Protein AF-A0A2P2CCB8-F1 (afdb_monomer)

Secondary structure (DSSP, 8-state):
--EEEESTTGGGGHHHHHHHHHHHTT-TTHHHHHTGGGBS-HHHHHHHHHHHHHHTT----------EEEETTEEEE-S-HHHHHHHHHHHHHHHHT-TTHHHHHSPP-SPPPTT--TTHHHHHHHHHBPTTTS-SSTTPPPPGGG--HHHHHHHHHHHHHTT---TTS---TTSPPEEEE-

Organism: NCBI:txid256318

Nearest PDB structures (foldseek):
  7ytb-assembly1_B  TM=1.980E-01  e=8.264E+00  Bdellovibrio
  6z66-assembly1_AAA  TM=1.948E-01  e=7.372E+00  Rattus norvegicus

Sequence (182 aa):
MSIAITHPGARLLAPALDTLADVVAGDWASAAGLCAARLRDPAACAADLAAAAARAGVSRRRRAPYRYQVHLRMLLVDEHPAVLSAALDLQVKLWMGQWDALEQVAPPTGRPHEEWRPHELLEIRTRHQQVDTWQGRPYACQSLFLAPPTARLAHHVLVQLDGGAPLGRYDLPAGPAAVHVG

Structure (mmCIF, N/CA/C/O backbone):
data_AF-A0A2P2CCB8-F1
#
_entry.id   AF-A0A2P2CCB8-F1
#
loop_
_atom_site.group_PDB
_atom_site.id
_atom_site.type_symbol
_atom_site.label_atom_id
_atom_site.label_alt_id
_atom_site.label_comp_id
_atom_site.label_asym_id
_atom_site.label_entity_id
_atom_site.label_seq_id
_atom_site.pdbx_PDB_ins_code
_atom_site.Cartn_x
_atom_site.Cartn_y
_atom_site.Cartn_z
_atom_site.occupancy
_atom_site.B_iso_or_equiv
_atom_site.auth_seq_id
_atom_site.auth_comp_id
_atom_site.auth_asym_id
_atom_site.auth_atom_id
_atom_site.pdbx_PDB_model_num
ATOM 1 N N . MET A 1 1 ? -16.579 -7.973 14.315 1.00 83.06 1 MET A N 1
ATOM 2 C CA . MET A 1 1 ? -15.723 -7.007 15.030 1.00 83.06 1 MET A CA 1
ATOM 3 C C . MET A 1 1 ? -15.639 -5.812 14.117 1.00 83.06 1 MET A C 1
ATOM 5 O O . MET A 1 1 ? -15.375 -6.019 12.939 1.00 83.06 1 MET A O 1
ATOM 9 N N . SER A 1 2 ? -15.963 -4.621 14.607 1.00 91.38 2 SER A N 1
ATOM 10 C CA . SER A 1 2 ? -16.118 -3.442 13.753 1.00 91.38 2 SER A CA 1
ATOM 11 C C . SER A 1 2 ? -15.234 -2.301 14.220 1.00 91.38 2 SER A C 1
ATOM 13 O O . SER A 1 2 ? -15.148 -2.022 15.414 1.00 91.38 2 SER A O 1
ATOM 15 N N . ILE A 1 3 ? -14.612 -1.614 13.270 1.00 95.25 3 ILE A N 1
ATOM 16 C CA . ILE A 1 3 ? -13.733 -0.478 13.521 1.00 95.25 3 ILE A CA 1
ATOM 17 C C . ILE A 1 3 ? -14.369 0.749 12.887 1.00 95.25 3 ILE A C 1
ATOM 19 O O . ILE A 1 3 ? -14.637 0.762 11.687 1.00 95.25 3 ILE A O 1
ATOM 23 N N . ALA A 1 4 ? -14.594 1.790 13.676 1.00 95.94 4 ALA A N 1
ATOM 24 C CA . ALA A 1 4 ? -15.106 3.063 13.197 1.00 95.94 4 ALA A CA 1
ATOM 25 C C . ALA A 1 4 ? -14.012 4.129 13.279 1.00 95.94 4 ALA A C 1
ATOM 27 O O . ALA A 1 4 ? -13.503 4.434 14.357 1.00 95.94 4 ALA A O 1
ATOM 28 N N . ILE A 1 5 ? -13.674 4.723 12.135 1.00 96.06 5 ILE A N 1
ATOM 29 C CA . ILE A 1 5 ? -12.761 5.862 12.028 1.00 96.06 5 ILE A CA 1
ATOM 30 C C . ILE A 1 5 ? -13.586 7.092 11.675 1.00 96.06 5 ILE A C 1
ATOM 32 O O . ILE A 1 5 ? -14.224 7.125 10.623 1.00 96.06 5 ILE A O 1
ATOM 36 N N . THR A 1 6 ? -13.531 8.128 12.508 1.00 95.25 6 THR A N 1
ATOM 37 C CA . THR A 1 6 ? -14.199 9.410 12.254 1.00 95.25 6 THR A CA 1
ATOM 38 C C . THR A 1 6 ? -13.167 10.503 11.996 1.00 95.25 6 THR A C 1
ATOM 40 O O . THR A 1 6 ? -12.404 10.875 12.886 1.00 95.25 6 THR A O 1
ATOM 43 N N . HIS A 1 7 ? -13.138 11.011 10.761 1.00 94.88 7 HIS A N 1
ATOM 44 C CA . HIS A 1 7 ? -12.284 12.107 10.304 1.00 94.88 7 HIS A CA 1
ATOM 45 C C . HIS A 1 7 ? -12.778 12.638 8.939 1.00 94.88 7 HIS A C 1
ATOM 47 O O . HIS A 1 7 ? -13.193 11.839 8.097 1.00 94.88 7 HIS A O 1
ATOM 53 N N . PRO A 1 8 ? -12.682 13.943 8.617 1.00 92.75 8 PRO A N 1
ATOM 54 C CA . PRO A 1 8 ? -13.076 14.457 7.295 1.00 92.75 8 PRO A CA 1
ATOM 55 C C . PRO A 1 8 ? -12.379 13.775 6.106 1.00 92.75 8 PRO A C 1
ATOM 57 O O . PRO A 1 8 ? -12.942 13.683 5.018 1.00 92.75 8 PRO A O 1
ATOM 60 N N . GLY A 1 9 ? -11.167 13.266 6.326 1.00 92.19 9 GLY A N 1
ATOM 61 C CA . GLY A 1 9 ? -10.396 12.484 5.359 1.00 92.19 9 GLY A CA 1
ATOM 62 C C . GLY A 1 9 ? -10.565 10.961 5.451 1.00 92.19 9 GLY A C 1
ATOM 63 O O . GLY A 1 9 ? -9.876 10.269 4.713 1.00 92.19 9 GLY A O 1
ATOM 64 N N . ALA A 1 10 ? -11.432 10.418 6.318 1.00 92.88 10 ALA A N 1
ATOM 65 C CA . ALA A 1 10 ? -11.521 8.971 6.581 1.00 92.88 10 ALA A CA 1
ATOM 66 C C . ALA A 1 10 ? -11.762 8.136 5.311 1.00 92.88 10 ALA A C 1
ATOM 68 O O . ALA A 1 10 ? -11.149 7.089 5.125 1.00 92.88 10 ALA A O 1
ATOM 69 N N . ARG A 1 11 ? -12.574 8.648 4.375 1.00 92.31 11 ARG A N 1
ATOM 70 C CA . ARG A 1 11 ? -12.829 8.005 3.074 1.00 92.31 11 ARG A CA 1
ATOM 71 C C . ARG A 1 11 ? -11.571 7.756 2.235 1.00 92.31 11 ARG A C 1
ATOM 73 O O . ARG A 1 11 ? -11.570 6.868 1.395 1.00 92.31 11 ARG A O 1
ATOM 80 N N . LEU A 1 12 ? -10.509 8.537 2.445 1.00 90.94 12 LEU A N 1
ATOM 81 C CA . LEU A 1 12 ? -9.254 8.423 1.696 1.00 90.94 12 LEU A CA 1
ATOM 82 C C . LEU A 1 12 ? -8.410 7.219 2.143 1.00 90.94 12 LEU A C 1
ATOM 84 O O . LEU A 1 12 ? -7.406 6.920 1.501 1.00 90.94 12 LEU A O 1
ATOM 88 N N . LEU A 1 13 ? -8.806 6.544 3.226 1.00 93.06 13 LEU A N 1
ATOM 89 C CA . LEU A 1 13 ? -8.167 5.322 3.713 1.00 93.06 13 LEU A CA 1
ATOM 90 C C . LEU A 1 13 ? -8.769 4.055 3.086 1.00 93.06 13 LEU A C 1
ATOM 92 O O . LEU A 1 13 ? -8.118 3.018 3.084 1.00 93.06 13 LEU A O 1
ATOM 96 N N . ALA A 1 14 ? -9.977 4.129 2.515 1.00 92.44 14 ALA A N 1
ATOM 97 C CA . ALA A 1 14 ? -10.635 2.981 1.886 1.00 92.44 14 ALA A CA 1
ATOM 98 C C . ALA A 1 14 ? -9.787 2.308 0.780 1.00 92.44 14 ALA A C 1
ATOM 100 O O . ALA A 1 14 ? -9.656 1.084 0.818 1.00 92.44 14 ALA A O 1
ATOM 101 N N . PRO A 1 15 ? -9.104 3.055 -0.119 1.00 91.19 15 PRO A N 1
ATOM 102 C CA . PRO A 1 15 ? -8.229 2.445 -1.124 1.00 91.19 15 PRO A CA 1
ATOM 103 C C . PRO A 1 15 ? -7.078 1.603 -0.553 1.00 91.19 15 PRO A C 1
ATOM 105 O O . PRO A 1 15 ? -6.532 0.766 -1.268 1.00 91.19 15 PRO A O 1
ATOM 108 N N . ALA A 1 16 ? -6.693 1.798 0.714 1.00 93.00 16 ALA A N 1
ATOM 109 C CA . ALA A 1 16 ? -5.668 0.982 1.363 1.00 93.00 16 ALA A CA 1
ATOM 110 C C . ALA A 1 16 ? -6.131 -0.469 1.541 1.00 93.00 16 ALA A C 1
ATOM 112 O O . ALA A 1 16 ? -5.358 -1.392 1.302 1.00 93.00 16 ALA A O 1
ATOM 113 N N . LEU A 1 17 ? -7.403 -0.669 1.911 1.00 94.88 17 LEU A N 1
ATOM 114 C CA . LEU A 1 17 ? -8.012 -1.996 2.027 1.00 94.88 17 LEU A CA 1
ATOM 115 C C . LEU A 1 17 ? -8.100 -2.662 0.653 1.00 94.88 17 LEU A C 1
ATOM 117 O O . LEU A 1 17 ? -7.759 -3.833 0.513 1.00 94.88 17 LEU A O 1
ATOM 121 N N . ASP A 1 18 ? -8.500 -1.907 -0.371 1.00 94.38 18 ASP A N 1
ATOM 122 C CA . ASP A 1 18 ? -8.557 -2.429 -1.736 1.00 94.38 18 ASP A CA 1
ATOM 123 C C . ASP A 1 18 ? -7.175 -2.842 -2.250 1.00 94.38 18 ASP A C 1
ATOM 125 O O . ASP A 1 18 ? -7.039 -3.944 -2.779 1.00 94.38 18 ASP A O 1
ATOM 129 N N . THR A 1 19 ? -6.155 -2.009 -2.015 1.00 92.88 19 THR A N 1
ATOM 130 C CA . THR A 1 19 ? -4.761 -2.306 -2.381 1.00 92.88 19 THR A CA 1
ATOM 131 C C . THR A 1 19 ? -4.244 -3.529 -1.626 1.00 92.88 19 THR A C 1
ATOM 133 O O . THR A 1 19 ? -3.606 -4.392 -2.222 1.00 92.88 19 THR A O 1
ATOM 136 N N . LEU A 1 20 ? -4.540 -3.649 -0.326 1.00 95.19 20 LEU A N 1
ATOM 137 C CA . LEU A 1 20 ? -4.172 -4.835 0.445 1.00 95.19 20 LEU A CA 1
ATOM 138 C C . LEU A 1 20 ? -4.810 -6.096 -0.155 1.00 95.19 20 LEU A C 1
ATOM 140 O O . LEU A 1 20 ? -4.121 -7.096 -0.339 1.00 95.19 20 LEU A O 1
ATOM 144 N N . ALA A 1 21 ? -6.100 -6.043 -0.502 1.00 94.94 21 ALA A N 1
ATOM 145 C CA . ALA A 1 21 ? -6.805 -7.172 -1.104 1.00 94.94 21 ALA A CA 1
ATOM 146 C C . ALA A 1 21 ? -6.197 -7.579 -2.458 1.00 94.94 21 ALA A C 1
ATOM 148 O O . ALA A 1 21 ? -6.079 -8.773 -2.740 1.00 94.94 21 ALA A O 1
ATOM 149 N N . ASP A 1 22 ? -5.780 -6.606 -3.272 1.00 94.44 22 ASP A N 1
ATOM 150 C CA . ASP A 1 22 ? -5.110 -6.845 -4.554 1.00 94.44 22 ASP A CA 1
ATOM 151 C C . ASP A 1 22 ? -3.732 -7.488 -4.354 1.00 94.44 22 ASP A C 1
ATOM 153 O O . ASP A 1 22 ? -3.438 -8.525 -4.952 1.00 94.44 22 ASP A O 1
ATOM 157 N N . VAL A 1 23 ? -2.908 -6.940 -3.456 1.00 94.00 23 VAL A N 1
ATOM 158 C CA . VAL A 1 23 ? -1.564 -7.462 -3.163 1.00 94.00 23 VAL A CA 1
ATOM 159 C C . VAL A 1 23 ? -1.624 -8.874 -2.577 1.00 94.00 23 VAL A C 1
ATOM 161 O O . VAL A 1 23 ? -0.881 -9.746 -3.027 1.00 94.00 23 VAL A O 1
ATOM 164 N N . VAL A 1 24 ? -2.549 -9.147 -1.651 1.00 93.62 24 VAL A N 1
ATOM 165 C CA . VAL A 1 24 ? -2.786 -10.498 -1.103 1.00 93.62 24 VAL A CA 1
ATOM 166 C C . VAL A 1 24 ? -3.269 -11.469 -2.188 1.00 93.62 24 VAL A C 1
ATOM 168 O O . VAL A 1 24 ? -2.921 -12.651 -2.165 1.00 93.62 24 VAL A O 1
ATOM 171 N N . ALA A 1 25 ? -4.032 -10.984 -3.171 1.00 92.69 25 ALA A N 1
ATOM 172 C CA . ALA A 1 25 ? -4.432 -11.759 -4.343 1.00 92.69 25 ALA A CA 1
ATOM 173 C C . ALA A 1 25 ? -3.308 -11.925 -5.384 1.00 92.69 25 ALA A C 1
ATOM 175 O O . ALA A 1 25 ? -3.525 -12.570 -6.412 1.00 92.69 25 ALA A O 1
ATOM 176 N N . GLY A 1 26 ? -2.115 -11.384 -5.125 1.00 91.38 26 GLY A N 1
ATOM 177 C CA . GLY A 1 26 ? -0.947 -11.476 -5.994 1.00 91.38 26 GLY A CA 1
ATOM 178 C C . GLY A 1 26 ? -0.895 -10.420 -7.099 1.00 91.38 26 GLY A C 1
ATOM 179 O O . GLY A 1 26 ? -0.103 -10.551 -8.032 1.00 91.38 26 GLY A O 1
ATOM 180 N N . ASP A 1 27 ? -1.731 -9.382 -7.031 1.00 93.06 27 ASP A N 1
ATOM 181 C CA . ASP A 1 27 ? -1.709 -8.273 -7.978 1.00 93.06 27 ASP A CA 1
ATOM 182 C C . ASP A 1 27 ? -0.913 -7.078 -7.447 1.00 93.06 27 ASP A C 1
ATOM 184 O O . ASP A 1 27 ? -1.451 -6.073 -6.978 1.00 93.06 27 ASP A O 1
ATOM 188 N N . TRP A 1 28 ? 0.412 -7.183 -7.549 1.00 94.12 28 TRP A N 1
ATOM 189 C CA . TRP A 1 28 ? 1.329 -6.113 -7.146 1.00 94.12 28 TRP A CA 1
ATOM 190 C C . TRP A 1 28 ? 1.202 -4.848 -8.002 1.00 94.12 28 TRP A C 1
ATOM 192 O O . TRP A 1 28 ? 1.592 -3.776 -7.551 1.00 94.12 28 TRP A O 1
ATOM 202 N N . ALA A 1 29 ? 0.613 -4.933 -9.200 1.00 93.50 29 ALA A N 1
ATOM 203 C CA . ALA A 1 29 ? 0.404 -3.785 -10.083 1.00 93.50 29 ALA A CA 1
ATOM 204 C C . ALA A 1 29 ? -0.446 -2.674 -9.434 1.00 93.50 29 ALA A C 1
ATOM 206 O O . ALA A 1 29 ? -0.232 -1.491 -9.707 1.00 93.50 29 ALA A O 1
ATOM 207 N N . SER A 1 30 ? -1.359 -3.040 -8.528 1.00 90.38 30 SER A N 1
ATOM 208 C CA . SER A 1 30 ? -2.189 -2.112 -7.744 1.00 90.38 30 SER A CA 1
ATOM 209 C C . SER A 1 30 ? -1.369 -1.067 -6.968 1.00 90.38 30 SER A C 1
ATOM 211 O O . SER A 1 30 ? -1.789 0.088 -6.839 1.00 90.38 30 SER A O 1
ATOM 213 N N . ALA A 1 31 ? -0.151 -1.417 -6.536 1.00 91.38 31 ALA A N 1
ATOM 214 C CA . ALA A 1 31 ? 0.751 -0.514 -5.823 1.00 91.38 31 ALA A CA 1
ATOM 215 C C . ALA A 1 31 ? 1.174 0.698 -6.674 1.00 91.38 31 ALA A C 1
ATOM 217 O O . ALA A 1 31 ? 1.294 1.812 -6.153 1.00 91.38 31 ALA A O 1
ATOM 218 N N . ALA A 1 32 ? 1.339 0.510 -7.989 1.00 93.19 32 ALA A N 1
ATOM 219 C CA . ALA A 1 32 ? 1.624 1.609 -8.908 1.00 93.19 32 ALA A CA 1
ATOM 220 C C . ALA A 1 32 ? 0.441 2.584 -9.001 1.00 93.19 32 ALA A C 1
ATOM 222 O O . ALA A 1 32 ? 0.651 3.794 -9.051 1.00 93.19 32 ALA A O 1
ATOM 223 N N . GLY A 1 33 ? -0.798 2.083 -8.943 1.00 89.50 33 GLY A N 1
ATOM 224 C CA . GLY A 1 33 ? -2.005 2.911 -8.901 1.00 89.50 33 GLY A CA 1
ATOM 225 C C . GLY A 1 33 ? -2.064 3.791 -7.651 1.00 89.50 33 GLY A C 1
ATOM 226 O O . GLY A 1 33 ? -2.255 5.004 -7.752 1.00 89.50 33 GLY A O 1
ATOM 227 N N . LEU A 1 34 ? -1.806 3.210 -6.474 1.00 87.69 34 LEU A N 1
ATOM 228 C CA . LEU A 1 34 ? -1.763 3.946 -5.203 1.00 87.69 34 LEU A CA 1
ATOM 229 C C . LEU A 1 34 ? -0.705 5.064 -5.213 1.00 87.69 34 LEU A C 1
ATOM 231 O O . LEU A 1 34 ? -0.898 6.129 -4.622 1.00 87.69 34 LEU A O 1
ATOM 235 N N . CYS A 1 35 ? 0.410 4.830 -5.905 1.00 91.44 35 CYS A N 1
ATOM 236 C CA . CYS A 1 35 ? 1.522 5.765 -6.005 1.00 91.44 35 CYS A CA 1
ATOM 237 C C . CYS A 1 35 ? 1.550 6.572 -7.316 1.00 91.44 35 CYS A C 1
ATOM 239 O O . CYS A 1 35 ? 2.546 7.246 -7.581 1.00 91.44 35 CYS A O 1
ATOM 241 N N . ALA A 1 36 ? 0.482 6.551 -8.121 1.00 92.38 36 ALA A N 1
ATOM 242 C CA . ALA A 1 36 ? 0.488 7.064 -9.494 1.00 92.38 36 ALA A CA 1
ATOM 243 C C . ALA A 1 36 ? 0.946 8.526 -9.608 1.00 92.38 36 ALA A C 1
ATOM 245 O O . ALA A 1 36 ? 1.716 8.865 -10.502 1.00 92.38 36 ALA A O 1
ATOM 246 N N . ALA A 1 37 ? 0.560 9.377 -8.652 1.00 91.62 37 ALA A N 1
ATOM 247 C CA . ALA A 1 37 ? 0.949 10.791 -8.613 1.00 91.62 37 ALA A CA 1
ATOM 248 C C . ALA A 1 37 ? 2.469 11.032 -8.485 1.00 91.62 37 ALA A C 1
ATOM 250 O O . ALA A 1 37 ? 2.915 12.171 -8.575 1.00 91.62 37 ALA A O 1
ATOM 251 N N . ARG A 1 38 ? 3.259 9.983 -8.237 1.00 92.69 38 ARG A N 1
ATOM 252 C CA . ARG A 1 38 ? 4.716 10.028 -8.043 1.00 92.69 38 ARG A CA 1
ATOM 253 C C . ARG A 1 38 ? 5.491 9.239 -9.078 1.00 92.69 38 ARG A C 1
ATOM 255 O O . ARG A 1 38 ? 6.715 9.173 -9.012 1.00 92.69 38 ARG A O 1
ATOM 262 N N . LEU A 1 39 ? 4.792 8.625 -10.019 1.00 95.00 39 LEU A N 1
ATOM 263 C CA . LEU A 1 39 ? 5.382 7.819 -11.074 1.00 95.00 39 LEU A CA 1
ATOM 264 C C . LEU A 1 39 ? 5.327 8.600 -12.383 1.00 95.00 39 LEU A C 1
ATOM 266 O O . LEU A 1 39 ? 4.385 9.351 -12.635 1.00 95.00 39 LEU A O 1
ATOM 270 N N . ARG A 1 40 ? 6.371 8.469 -13.202 1.00 96.19 40 ARG A N 1
ATOM 271 C CA . ARG A 1 40 ? 6.432 9.078 -14.538 1.00 96.19 40 ARG A CA 1
ATOM 272 C C . ARG A 1 40 ? 5.414 8.428 -15.462 1.00 96.19 40 ARG A C 1
ATOM 274 O O . ARG A 1 40 ? 4.691 9.123 -16.162 1.00 96.19 40 ARG A O 1
ATOM 281 N N . ASP A 1 41 ? 5.356 7.102 -15.403 1.00 96.31 41 ASP A N 1
ATOM 282 C CA . ASP A 1 41 ? 4.398 6.270 -16.117 1.00 96.31 41 ASP A CA 1
ATOM 283 C C . ASP A 1 41 ? 3.890 5.169 -15.166 1.00 96.31 41 ASP A C 1
ATOM 285 O O . ASP A 1 41 ? 4.567 4.155 -14.955 1.00 96.31 41 ASP A O 1
ATOM 289 N N . PRO A 1 42 ? 2.714 5.364 -14.539 1.00 96.50 42 PRO A N 1
ATOM 290 C CA . PRO A 1 42 ? 2.125 4.362 -13.657 1.00 96.50 42 PRO A CA 1
ATOM 291 C C . PRO A 1 42 ? 1.818 3.032 -14.360 1.00 96.50 42 PRO A C 1
ATOM 293 O O . PRO A 1 42 ? 1.877 1.988 -13.714 1.00 96.50 42 PRO A O 1
ATOM 296 N N . ALA A 1 43 ? 1.511 3.042 -15.662 1.00 96.94 43 ALA A N 1
ATOM 297 C CA . ALA A 1 43 ? 1.158 1.836 -16.407 1.00 96.94 43 ALA A CA 1
ATOM 298 C C . ALA A 1 43 ? 2.399 0.985 -16.716 1.00 96.94 43 ALA A C 1
ATOM 300 O O . ALA 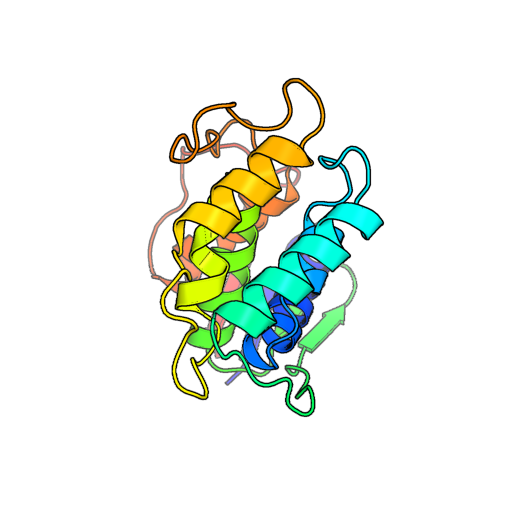A 1 43 ? 2.382 -0.228 -16.502 1.00 96.94 43 ALA A O 1
ATOM 301 N N . ALA A 1 44 ? 3.499 1.614 -17.138 1.00 97.56 44 ALA A N 1
ATOM 302 C CA . ALA A 1 44 ? 4.776 0.920 -17.306 1.00 97.56 44 ALA A CA 1
ATOM 303 C C . ALA A 1 44 ? 5.299 0.366 -15.969 1.00 97.56 44 ALA A C 1
ATOM 305 O O . ALA A 1 44 ? 5.771 -0.768 -15.899 1.00 97.56 44 ALA A O 1
ATOM 306 N N . CYS A 1 45 ? 5.148 1.130 -14.884 1.00 97.44 45 CYS A N 1
ATOM 307 C CA . CYS A 1 45 ? 5.507 0.673 -13.544 1.00 97.44 45 CYS A CA 1
ATOM 308 C C . CYS A 1 45 ? 4.681 -0.547 -13.101 1.00 97.44 45 CYS A C 1
ATOM 310 O O . CYS A 1 45 ? 5.234 -1.520 -12.588 1.00 97.44 45 CYS A O 1
ATOM 312 N N . ALA A 1 46 ? 3.369 -0.527 -13.351 1.00 97.19 46 ALA A N 1
ATOM 313 C CA . ALA A 1 46 ? 2.473 -1.648 -13.084 1.00 97.19 46 ALA A CA 1
ATOM 314 C C . ALA A 1 46 ? 2.881 -2.923 -13.847 1.00 97.19 46 ALA A C 1
ATOM 316 O O . ALA A 1 46 ? 2.835 -4.017 -13.282 1.00 97.19 46 ALA A O 1
ATOM 317 N N . ALA A 1 47 ? 3.318 -2.791 -15.104 1.00 97.44 47 ALA A N 1
ATOM 318 C CA . ALA A 1 47 ? 3.807 -3.916 -15.900 1.00 97.44 47 ALA A CA 1
ATOM 319 C C . ALA A 1 47 ? 5.094 -4.525 -15.314 1.00 97.44 47 ALA A C 1
ATOM 321 O O . ALA A 1 47 ? 5.183 -5.746 -15.164 1.00 97.44 47 ALA A O 1
ATOM 322 N N . ASP A 1 48 ? 6.053 -3.689 -14.910 1.00 97.38 48 ASP A N 1
ATOM 323 C CA . ASP A 1 48 ? 7.292 -4.143 -14.266 1.00 97.38 48 ASP A CA 1
ATOM 324 C C . ASP A 1 48 ? 7.019 -4.845 -12.924 1.00 97.38 48 ASP A C 1
ATOM 326 O O . ASP A 1 48 ? 7.624 -5.880 -12.632 1.00 97.38 48 ASP A O 1
ATOM 330 N N . LEU A 1 49 ? 6.072 -4.335 -12.126 1.00 96.00 49 LEU A N 1
ATOM 331 C CA . LEU A 1 49 ? 5.629 -4.978 -10.882 1.00 96.00 49 LEU A CA 1
ATOM 332 C C . LEU A 1 49 ? 4.963 -6.334 -11.129 1.00 96.00 49 LEU A C 1
ATOM 334 O O . LEU A 1 49 ? 5.207 -7.279 -10.381 1.00 96.00 49 LEU A O 1
ATOM 338 N N . ALA A 1 50 ? 4.147 -6.459 -12.178 1.00 94.62 50 ALA A N 1
ATOM 339 C CA . ALA A 1 50 ? 3.542 -7.736 -12.547 1.00 94.62 50 ALA A CA 1
ATOM 340 C C . ALA A 1 50 ? 4.603 -8.762 -12.984 1.00 94.62 50 ALA A C 1
ATOM 342 O O . ALA A 1 50 ? 4.522 -9.935 -12.615 1.00 94.62 50 ALA A O 1
ATOM 343 N N . ALA A 1 51 ? 5.631 -8.324 -13.717 1.00 94.44 51 ALA A N 1
ATOM 344 C CA . ALA A 1 51 ? 6.759 -9.175 -14.085 1.00 94.44 51 ALA A CA 1
ATOM 345 C C . ALA A 1 51 ? 7.587 -9.602 -12.859 1.00 94.44 51 ALA A C 1
ATOM 347 O O . ALA A 1 51 ? 7.992 -10.762 -12.764 1.00 94.44 51 ALA A O 1
ATOM 348 N N . ALA A 1 52 ? 7.806 -8.693 -11.903 1.00 94.81 52 ALA A N 1
ATOM 349 C CA . ALA A 1 52 ? 8.454 -8.998 -10.629 1.00 94.81 52 ALA A CA 1
ATOM 350 C C . ALA A 1 52 ? 7.653 -10.024 -9.812 1.00 94.81 52 ALA A C 1
ATOM 352 O O . ALA A 1 52 ? 8.217 -11.020 -9.370 1.00 94.81 52 ALA A O 1
ATOM 353 N N . ALA A 1 53 ? 6.333 -9.846 -9.694 1.00 93.31 53 ALA A N 1
ATOM 354 C CA . ALA A 1 53 ? 5.449 -10.802 -9.026 1.00 93.31 53 ALA A CA 1
ATOM 355 C C . ALA A 1 53 ? 5.546 -12.204 -9.656 1.00 93.31 53 ALA A C 1
ATOM 357 O O . ALA A 1 53 ? 5.675 -13.201 -8.947 1.00 93.31 53 ALA A O 1
ATOM 358 N N . ALA A 1 54 ? 5.569 -12.289 -10.991 1.00 92.06 54 ALA A N 1
ATOM 359 C CA . ALA A 1 54 ? 5.741 -13.558 -11.693 1.00 92.06 54 ALA A CA 1
ATOM 360 C C . ALA A 1 54 ? 7.097 -14.225 -11.384 1.00 92.06 54 ALA A C 1
ATOM 362 O O . ALA A 1 54 ? 7.129 -15.418 -11.082 1.00 92.06 54 ALA A O 1
ATOM 363 N N . ARG A 1 55 ? 8.209 -13.470 -11.391 1.00 92.88 55 ARG A N 1
ATOM 364 C CA . ARG A 1 55 ? 9.545 -13.991 -11.024 1.00 92.88 55 ARG A CA 1
ATOM 365 C C . ARG A 1 55 ? 9.631 -14.431 -9.564 1.00 92.88 55 ARG A C 1
ATOM 367 O O . ARG A 1 55 ? 10.272 -15.439 -9.271 1.00 92.88 55 ARG A O 1
ATOM 374 N N . ALA A 1 56 ? 8.952 -13.717 -8.672 1.00 92.19 56 ALA A N 1
ATOM 375 C CA . ALA A 1 56 ? 8.829 -14.061 -7.261 1.00 92.19 56 ALA A CA 1
ATOM 376 C C . ALA A 1 56 ? 8.008 -15.342 -7.019 1.00 92.19 56 ALA A C 1
ATOM 378 O O . ALA A 1 56 ? 7.931 -15.821 -5.888 1.00 92.19 56 ALA A O 1
ATOM 379 N N . GLY A 1 57 ? 7.380 -15.905 -8.059 1.00 92.06 57 GLY A N 1
ATOM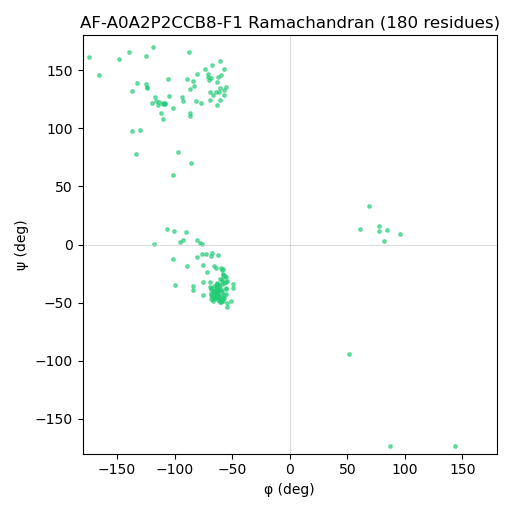 380 C CA . GLY A 1 57 ? 6.471 -17.035 -7.919 1.00 92.06 57 GLY A CA 1
ATOM 381 C C . GLY A 1 57 ? 5.182 -16.641 -7.200 1.00 92.06 57 GLY A C 1
ATOM 382 O O . GLY A 1 57 ? 4.636 -17.428 -6.434 1.00 92.06 57 GLY A O 1
ATOM 383 N N . VAL A 1 58 ? 4.698 -15.412 -7.385 1.00 91.69 58 VAL A N 1
ATOM 384 C CA . VAL A 1 58 ? 3.402 -14.982 -6.857 1.00 91.69 58 VAL A CA 1
ATOM 385 C C . VAL A 1 58 ? 2.317 -15.356 -7.860 1.00 91.69 58 VAL A C 1
ATOM 387 O O . VAL A 1 58 ? 2.209 -14.799 -8.952 1.00 91.69 58 VAL A O 1
ATOM 390 N N . SER A 1 59 ? 1.495 -16.326 -7.481 1.00 88.25 59 SER A N 1
ATOM 391 C CA . SER A 1 59 ? 0.339 -16.762 -8.252 1.00 88.25 59 SER A CA 1
ATOM 392 C C . SER A 1 59 ? -0.842 -15.833 -8.001 1.00 88.25 59 SER A C 1
ATOM 394 O O . SER A 1 59 ? -1.306 -15.697 -6.866 1.00 88.25 59 SER A O 1
ATOM 396 N N . ARG A 1 60 ? -1.387 -15.252 -9.074 1.00 88.81 60 ARG A N 1
ATOM 397 C CA . ARG A 1 60 ? -2.630 -14.480 -8.995 1.00 88.81 60 ARG A CA 1
ATOM 398 C C . ARG A 1 60 ? -3.796 -15.379 -8.592 1.00 88.81 60 ARG A C 1
ATOM 400 O O . ARG A 1 60 ? -4.015 -16.440 -9.176 1.00 88.81 60 ARG A O 1
ATOM 407 N N . ARG A 1 61 ? -4.565 -14.937 -7.602 1.00 90.12 61 ARG A N 1
ATOM 408 C CA . ARG A 1 61 ? -5.762 -15.613 -7.094 1.00 90.12 61 ARG A CA 1
ATOM 409 C C . ARG A 1 61 ? -6.986 -14.731 -7.278 1.00 90.12 61 ARG A C 1
ATOM 411 O O . ARG A 1 61 ? -6.896 -13.550 -7.603 1.00 90.12 61 ARG A O 1
ATOM 418 N N . ARG A 1 62 ? -8.164 -15.312 -7.052 1.00 90.94 62 ARG A N 1
ATOM 419 C CA . ARG A 1 62 ? -9.399 -14.532 -6.998 1.00 90.94 62 ARG A CA 1
ATOM 420 C C . ARG A 1 62 ? -9.317 -13.547 -5.830 1.00 90.94 62 ARG A C 1
ATOM 422 O O . ARG A 1 62 ? -9.212 -13.968 -4.681 1.00 90.94 62 ARG A O 1
ATOM 429 N N . ARG A 1 63 ? -9.416 -12.256 -6.143 1.00 92.12 63 ARG A N 1
ATOM 430 C CA . ARG A 1 63 ? -9.524 -11.168 -5.168 1.00 92.12 63 ARG A CA 1
ATOM 431 C C . ARG A 1 63 ? -10.735 -11.377 -4.256 1.00 92.12 63 ARG A C 1
ATOM 433 O O . ARG A 1 63 ? -11.852 -11.566 -4.746 1.00 92.12 63 ARG A O 1
ATOM 440 N N . ALA A 1 64 ? -10.513 -11.301 -2.947 1.00 91.75 64 ALA A N 1
ATOM 441 C CA . ALA A 1 64 ? -11.559 -11.259 -1.933 1.00 91.75 64 ALA A CA 1
ATOM 442 C C . ALA A 1 64 ? -11.580 -9.847 -1.320 1.00 91.75 64 ALA A C 1
ATOM 444 O O . ALA A 1 64 ? -10.627 -9.492 -0.630 1.00 91.75 64 ALA A O 1
ATOM 445 N N . PRO A 1 65 ? -12.597 -9.015 -1.607 1.00 93.25 65 PRO A N 1
ATOM 446 C CA . PRO A 1 65 ? -12.655 -7.663 -1.063 1.00 93.25 65 PRO A CA 1
ATOM 447 C C . PRO A 1 65 ? -12.936 -7.689 0.443 1.00 93.25 65 PRO A C 1
ATOM 449 O O . PRO A 1 65 ? -13.770 -8.470 0.905 1.00 93.25 65 PRO A O 1
ATOM 452 N N . TYR A 1 66 ? -12.282 -6.793 1.180 1.00 94.69 66 TYR A N 1
ATOM 453 C CA . TYR A 1 66 ? -12.579 -6.548 2.590 1.00 94.69 66 TYR A CA 1
ATOM 454 C C . TYR A 1 66 ? -13.889 -5.779 2.760 1.00 94.69 66 TYR A C 1
ATOM 456 O O . TYR A 1 66 ? -14.283 -4.981 1.904 1.00 94.69 66 TYR A O 1
ATOM 464 N N . ARG A 1 67 ? -14.569 -6.002 3.883 1.00 96.12 67 ARG A N 1
ATOM 465 C CA . ARG A 1 67 ? -15.861 -5.385 4.186 1.00 96.12 67 ARG A CA 1
ATOM 466 C C . ARG A 1 67 ? -15.666 -4.025 4.840 1.00 96.12 67 ARG A C 1
ATOM 468 O O . ARG A 1 67 ? -15.217 -3.923 5.978 1.00 96.12 67 ARG A O 1
ATOM 475 N N . TYR A 1 68 ? -16.053 -2.966 4.138 1.00 96.38 68 TYR A N 1
ATOM 476 C CA . TYR A 1 68 ? -16.072 -1.621 4.699 1.00 96.38 68 TYR A CA 1
ATOM 477 C C . TYR A 1 68 ? -17.195 -0.764 4.104 1.00 96.38 68 TYR A C 1
ATOM 479 O O . TYR A 1 68 ? -17.725 -1.049 3.030 1.00 96.38 68 TYR A O 1
ATOM 487 N N . GLN A 1 69 ? -17.564 0.301 4.811 1.00 96.31 69 GLN A N 1
ATOM 488 C CA . GLN A 1 69 ? -18.557 1.287 4.401 1.00 96.31 69 GLN A CA 1
ATOM 489 C C . GLN A 1 69 ? -18.019 2.699 4.621 1.00 96.31 69 GLN A C 1
ATOM 491 O O . GLN A 1 69 ? -17.403 2.996 5.644 1.00 96.31 69 GLN A O 1
ATOM 496 N N . VAL A 1 70 ? -18.287 3.587 3.667 1.00 94.56 70 VAL A N 1
ATOM 497 C CA . VAL A 1 70 ? -17.909 5.000 3.743 1.00 94.56 70 VAL A CA 1
ATOM 498 C C . VAL A 1 70 ? -19.167 5.842 3.919 1.00 94.56 70 VAL A C 1
ATOM 500 O O . VAL A 1 70 ? -20.039 5.836 3.055 1.00 94.56 70 VAL A O 1
ATOM 503 N N . HIS A 1 71 ? -19.225 6.617 5.001 1.00 91.25 71 HIS A N 1
ATOM 504 C CA . HIS A 1 71 ? -20.349 7.494 5.338 1.00 91.25 71 HIS A CA 1
ATOM 505 C C . HIS A 1 71 ? -19.847 8.897 5.671 1.00 91.25 71 HIS A C 1
ATOM 507 O O . HIS A 1 71 ? -19.416 9.155 6.791 1.00 91.25 71 HIS A O 1
ATOM 513 N N . LEU A 1 72 ? -19.909 9.834 4.718 1.00 86.00 72 LEU A N 1
ATOM 514 C CA . LEU A 1 72 ? -19.454 11.227 4.882 1.00 86.00 72 LEU A CA 1
ATOM 515 C C . LEU A 1 72 ? -18.015 11.341 5.437 1.00 86.00 72 LEU A C 1
ATOM 517 O O . LEU A 1 72 ? -17.051 11.326 4.675 1.00 86.00 72 LEU A O 1
ATOM 521 N N . ARG A 1 73 ? -17.885 11.487 6.762 1.00 90.50 73 ARG A N 1
ATOM 522 C CA . ARG A 1 73 ? -16.632 11.637 7.525 1.00 90.50 73 ARG A CA 1
ATOM 523 C C . ARG A 1 73 ? -16.262 10.378 8.314 1.00 90.50 73 ARG A C 1
ATOM 525 O O . ARG A 1 73 ? -15.432 10.443 9.214 1.00 90.50 73 ARG A O 1
ATOM 532 N N . MET A 1 74 ? -16.908 9.258 8.023 1.00 94.19 74 MET A N 1
ATOM 533 C CA . MET A 1 74 ? -16.737 8.003 8.733 1.00 94.19 74 MET A CA 1
ATOM 534 C C . MET A 1 74 ? -16.346 6.895 7.759 1.00 94.19 74 MET A C 1
ATOM 536 O O . MET A 1 74 ? -16.924 6.776 6.677 1.00 94.19 74 MET A O 1
ATOM 540 N N . LEU A 1 75 ? -15.367 6.092 8.159 1.00 96.75 75 LEU A N 1
ATOM 541 C CA . LEU A 1 75 ? -15.044 4.810 7.547 1.00 96.75 75 LEU A CA 1
ATOM 542 C C . LEU A 1 75 ? -15.326 3.728 8.590 1.00 96.75 75 LEU A C 1
ATOM 544 O O . LEU A 1 75 ? -14.743 3.754 9.672 1.00 96.75 75 LEU A O 1
ATOM 548 N N . LEU A 1 76 ? -16.236 2.817 8.265 1.00 96.81 76 LEU A N 1
ATOM 549 C CA . LEU A 1 76 ? -16.605 1.683 9.104 1.00 96.81 76 LEU A CA 1
ATOM 550 C C . LEU A 1 76 ? -16.053 0.418 8.449 1.00 96.81 76 LEU A C 1
ATOM 552 O O . LEU A 1 76 ? -16.372 0.142 7.297 1.00 96.81 76 LEU A O 1
ATOM 556 N N . VAL A 1 77 ? -15.203 -0.320 9.149 1.00 96.62 77 VAL A N 1
ATOM 557 C CA . VAL A 1 77 ? -14.549 -1.537 8.655 1.00 96.62 77 VAL A CA 1
ATOM 558 C C . VAL A 1 77 ? -15.065 -2.721 9.465 1.00 96.62 77 VAL A C 1
ATOM 560 O O . VAL A 1 77 ? -14.952 -2.716 10.688 1.00 96.62 77 VAL A O 1
ATOM 563 N N . ASP A 1 78 ? -15.639 -3.718 8.796 1.00 95.94 78 ASP A N 1
ATOM 564 C CA . ASP A 1 78 ? -16.136 -4.964 9.398 1.00 95.94 78 ASP A CA 1
ATOM 565 C C . ASP A 1 78 ? -15.121 -6.092 9.162 1.00 95.94 78 ASP A C 1
ATOM 567 O O . ASP A 1 78 ? -15.388 -7.087 8.493 1.00 95.94 78 ASP A O 1
ATOM 571 N N . GLU A 1 79 ? -13.908 -5.873 9.667 1.00 94.38 79 GLU A N 1
ATOM 572 C CA . GLU A 1 79 ? -12.775 -6.795 9.602 1.00 94.38 79 GLU A CA 1
ATOM 573 C C . GLU A 1 79 ? -12.021 -6.779 10.937 1.00 94.38 79 GLU A C 1
ATOM 575 O O . GLU A 1 79 ? -12.180 -5.878 11.765 1.00 94.38 79 GLU A O 1
ATOM 580 N N . HIS A 1 80 ? -11.152 -7.767 11.148 1.00 93.00 80 HIS A N 1
ATOM 581 C CA . HIS A 1 80 ? -10.267 -7.779 12.311 1.00 93.00 80 HIS A CA 1
ATOM 582 C C . HIS A 1 80 ? -9.294 -6.573 12.280 1.00 93.00 80 H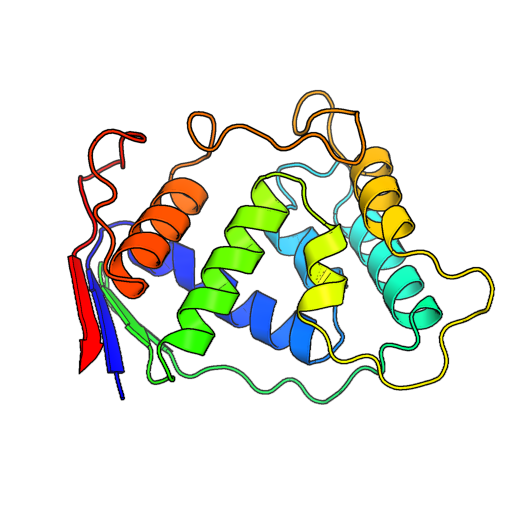IS A C 1
ATOM 584 O O . HIS A 1 80 ? -8.739 -6.292 11.215 1.00 93.00 80 HIS A O 1
ATOM 590 N N . PRO A 1 81 ? -8.989 -5.903 13.415 1.00 92.06 81 PRO A N 1
ATOM 591 C CA . PRO A 1 81 ? -8.069 -4.756 13.472 1.00 92.06 81 PRO A CA 1
ATOM 592 C C . PRO A 1 81 ? -6.728 -4.968 12.782 1.00 92.06 81 PRO A C 1
ATOM 594 O O . PRO A 1 81 ? -6.254 -4.078 12.087 1.00 92.06 81 PRO A O 1
ATOM 597 N N . ALA A 1 82 ? -6.172 -6.175 12.882 1.00 92.88 82 ALA A N 1
ATOM 598 C CA . ALA A 1 82 ? -4.932 -6.539 12.198 1.00 92.88 82 ALA A CA 1
ATOM 599 C C . ALA A 1 82 ? -4.988 -6.358 10.665 1.00 92.88 82 ALA A C 1
ATOM 601 O O . ALA A 1 82 ? -3.979 -6.004 10.065 1.00 92.88 82 ALA A O 1
ATOM 602 N N . VAL A 1 83 ? -6.149 -6.564 10.029 1.00 94.31 83 VAL A N 1
ATOM 603 C CA . VAL A 1 83 ? -6.326 -6.357 8.580 1.00 94.31 83 VAL A CA 1
ATOM 604 C C . VAL A 1 83 ? -6.225 -4.875 8.242 1.00 94.31 83 VAL A C 1
ATOM 606 O O . VAL A 1 83 ? -5.500 -4.491 7.325 1.00 94.31 83 VAL A O 1
ATOM 609 N N . LEU A 1 84 ? -6.918 -4.030 9.007 1.00 95.44 84 LEU A N 1
ATOM 610 C CA . LEU A 1 84 ? -6.849 -2.586 8.823 1.00 95.44 84 LEU A CA 1
ATOM 611 C C . LEU A 1 84 ? -5.436 -2.063 9.110 1.00 95.44 84 LEU A C 1
ATOM 613 O O . LEU A 1 84 ? -4.917 -1.283 8.316 1.00 95.44 84 LEU A O 1
ATOM 617 N N . SER A 1 85 ? -4.787 -2.525 10.182 1.00 95.06 85 SER A N 1
ATOM 618 C CA . SER A 1 85 ? -3.396 -2.168 10.478 1.00 95.06 85 SER A CA 1
ATOM 619 C C . SER A 1 85 ? -2.462 -2.553 9.327 1.00 95.06 85 SER A C 1
ATOM 621 O O . SER A 1 85 ? -1.685 -1.716 8.879 1.00 95.06 85 SER A O 1
ATOM 623 N N . ALA A 1 86 ? -2.586 -3.766 8.776 1.00 95.06 86 ALA A N 1
ATOM 624 C CA . ALA A 1 86 ? -1.783 -4.204 7.632 1.00 95.06 86 ALA A CA 1
ATOM 625 C C . ALA A 1 86 ? -2.020 -3.344 6.378 1.00 95.06 86 ALA A C 1
ATOM 627 O O . ALA A 1 86 ? -1.070 -2.999 5.675 1.00 95.06 86 ALA A O 1
ATOM 628 N N . ALA A 1 87 ? -3.269 -2.952 6.107 1.00 95.31 87 ALA A N 1
ATOM 629 C CA . ALA A 1 87 ? -3.605 -2.105 4.964 1.00 95.31 87 ALA A CA 1
ATOM 630 C C . ALA A 1 87 ? -2.988 -0.705 5.089 1.00 95.31 87 ALA A C 1
ATOM 632 O O . ALA A 1 87 ? -2.396 -0.188 4.138 1.00 95.31 87 ALA A O 1
ATOM 633 N N . LEU A 1 88 ? -3.107 -0.097 6.273 1.00 95.50 88 LEU A N 1
ATOM 634 C CA . LEU A 1 88 ? -2.562 1.230 6.551 1.00 95.50 88 LEU A CA 1
ATOM 635 C C . LEU A 1 88 ? -1.031 1.216 6.572 1.00 95.50 88 LEU A C 1
ATOM 637 O O . LEU A 1 88 ? -0.418 2.116 6.000 1.00 95.50 88 LEU A O 1
ATOM 641 N N . ASP A 1 89 ? -0.416 0.193 7.169 1.00 95.12 89 ASP A N 1
ATOM 642 C CA . ASP A 1 89 ? 1.038 0.014 7.171 1.00 95.12 89 ASP A CA 1
ATOM 643 C C . ASP A 1 89 ? 1.579 -0.127 5.744 1.00 95.12 89 ASP A C 1
ATOM 645 O O . ASP A 1 89 ? 2.486 0.611 5.356 1.00 95.12 89 ASP A O 1
ATOM 649 N N . LEU A 1 90 ? 0.967 -0.982 4.914 1.00 95.12 90 LEU A N 1
ATOM 650 C CA . LEU A 1 90 ? 1.357 -1.128 3.511 1.00 95.12 90 LEU A CA 1
ATOM 651 C C . LEU A 1 90 ? 1.234 0.201 2.753 1.00 95.12 90 LEU A C 1
ATOM 653 O O . LEU A 1 90 ? 2.178 0.613 2.080 1.00 95.12 90 LEU A O 1
ATOM 657 N N . GLN A 1 91 ? 0.107 0.908 2.886 1.00 93.38 91 GLN A N 1
ATOM 658 C CA . GLN A 1 91 ? -0.080 2.213 2.248 1.00 93.38 91 GLN A CA 1
ATOM 659 C C . GLN A 1 91 ? 1.011 3.209 2.667 1.00 93.38 91 GLN A C 1
ATOM 661 O O . GLN A 1 91 ? 1.571 3.912 1.819 1.00 93.38 91 GLN A O 1
ATOM 666 N N . VAL A 1 92 ? 1.317 3.277 3.964 1.00 93.19 92 VAL A N 1
ATOM 667 C CA . VAL A 1 92 ? 2.337 4.172 4.516 1.00 93.19 92 VAL A CA 1
ATOM 668 C C . VAL A 1 92 ? 3.728 3.800 3.998 1.00 93.19 92 VAL A C 1
ATOM 670 O O . VAL A 1 92 ? 4.444 4.682 3.527 1.00 93.19 92 VAL A O 1
ATOM 673 N N . LYS A 1 93 ? 4.097 2.516 4.000 1.00 93.94 93 LYS A N 1
ATOM 674 C CA . LYS A 1 93 ? 5.382 2.016 3.482 1.00 93.94 93 LYS A CA 1
ATOM 675 C C . LYS A 1 93 ? 5.566 2.322 1.997 1.00 93.94 93 LYS A C 1
ATOM 677 O O . LYS A 1 93 ? 6.575 2.919 1.613 1.00 93.94 93 LYS A O 1
ATOM 682 N N . LEU A 1 94 ? 4.570 2.014 1.164 1.00 93.75 94 LEU A N 1
ATOM 683 C CA . LEU A 1 94 ? 4.594 2.327 -0.271 1.00 93.75 94 LEU A CA 1
ATOM 684 C C . LEU A 1 94 ? 4.751 3.829 -0.511 1.00 93.75 94 LEU A C 1
ATOM 686 O O . LEU A 1 94 ? 5.560 4.261 -1.339 1.00 93.75 94 LEU A O 1
ATOM 690 N N . TRP A 1 95 ? 4.040 4.637 0.276 1.00 91.81 95 TRP A N 1
ATOM 691 C CA . TRP A 1 95 ? 4.182 6.081 0.239 1.00 91.81 95 TRP A CA 1
ATOM 692 C C . TRP A 1 95 ? 5.586 6.538 0.668 1.00 91.81 95 TRP A C 1
ATOM 694 O O . TRP A 1 95 ? 6.157 7.430 0.044 1.00 91.81 95 TRP A O 1
ATOM 704 N N . MET A 1 96 ? 6.196 5.925 1.678 1.00 91.88 96 MET A N 1
ATOM 705 C CA . MET A 1 96 ? 7.560 6.261 2.099 1.00 91.88 96 MET A CA 1
ATOM 706 C C . MET A 1 96 ? 8.640 5.770 1.124 1.00 91.88 96 MET A C 1
ATOM 708 O O . MET A 1 96 ? 9.795 6.174 1.255 1.00 91.88 96 MET A O 1
ATOM 712 N N . GLY A 1 97 ? 8.267 4.971 0.121 1.00 92.44 97 GLY A N 1
ATOM 713 C CA . GLY A 1 97 ? 9.169 4.424 -0.894 1.00 92.44 97 GLY A CA 1
ATOM 714 C C . GLY A 1 97 ? 9.675 3.017 -0.576 1.00 92.44 97 GLY A C 1
ATOM 715 O O . GLY A 1 97 ? 10.542 2.520 -1.288 1.00 92.44 97 GLY A O 1
ATOM 716 N N . GLN A 1 98 ? 9.135 2.361 0.449 1.00 92.88 98 GLN A N 1
ATOM 717 C CA . GLN A 1 98 ? 9.499 1.006 0.873 1.00 92.88 98 GLN A CA 1
ATOM 718 C C . GLN A 1 98 ? 8.694 -0.029 0.078 1.00 92.88 98 GLN A C 1
ATOM 720 O O . GLN A 1 98 ? 7.742 -0.628 0.572 1.00 92.88 98 GLN A O 1
ATOM 725 N N . TRP A 1 99 ? 9.010 -0.157 -1.210 1.00 94.12 99 TRP A N 1
ATOM 726 C CA . TRP A 1 99 ? 8.268 -1.023 -2.137 1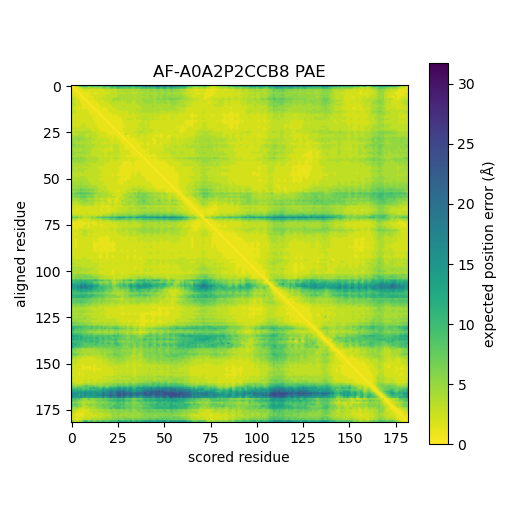.00 94.12 99 TRP A CA 1
ATOM 727 C C . TRP A 1 99 ? 8.561 -2.513 -1.952 1.00 94.12 99 TRP A C 1
ATOM 729 O O . TRP A 1 99 ? 7.756 -3.350 -2.348 1.00 94.12 99 TRP A O 1
ATOM 739 N N . ASP A 1 100 ? 9.661 -2.844 -1.282 1.00 92.75 100 ASP A N 1
ATOM 740 C CA . ASP A 1 100 ? 9.967 -4.183 -0.781 1.00 92.75 100 ASP A CA 1
ATOM 741 C C . ASP A 1 100 ? 8.894 -4.718 0.187 1.00 92.75 100 ASP A C 1
ATOM 743 O O . ASP A 1 100 ? 8.726 -5.927 0.311 1.00 92.75 100 ASP A O 1
ATOM 747 N N . ALA A 1 101 ? 8.086 -3.841 0.795 1.00 93.25 101 ALA A N 1
ATOM 748 C CA . ALA A 1 101 ? 6.952 -4.228 1.635 1.00 93.25 101 ALA A CA 1
ATOM 749 C C . ALA A 1 101 ? 5.892 -5.083 0.913 1.00 93.25 101 ALA A C 1
ATOM 751 O O . ALA A 1 101 ? 5.144 -5.800 1.574 1.00 93.25 101 ALA A O 1
ATOM 752 N N . LEU A 1 102 ? 5.817 -5.034 -0.423 1.00 93.50 102 LEU A N 1
ATOM 753 C CA . LEU A 1 102 ? 4.887 -5.869 -1.198 1.00 93.50 102 LEU A CA 1
ATOM 754 C C . LEU A 1 102 ? 5.160 -7.366 -1.008 1.00 93.50 102 LEU A C 1
ATOM 756 O O . LEU A 1 102 ? 4.221 -8.160 -0.954 1.00 93.50 102 LEU A O 1
ATOM 760 N N . GLU A 1 103 ? 6.432 -7.739 -0.861 1.00 90.69 103 GLU A N 1
ATOM 761 C CA . GLU A 1 103 ? 6.851 -9.127 -0.651 1.00 90.69 103 GLU A CA 1
ATOM 762 C C . GLU A 1 103 ? 6.440 -9.651 0.732 1.00 90.69 103 GLU A C 1
ATOM 764 O O . GLU A 1 103 ? 6.049 -10.806 0.853 1.00 90.69 103 GLU A O 1
ATOM 769 N N . GLN A 1 104 ? 6.401 -8.782 1.745 1.00 87.88 104 GLN A N 1
ATOM 770 C CA . GLN A 1 104 ? 6.027 -9.149 3.118 1.00 87.88 104 GLN A CA 1
ATOM 771 C C . GLN A 1 104 ? 4.529 -9.447 3.274 1.00 87.88 104 GLN A C 1
ATOM 773 O O . GLN A 1 104 ? 4.119 -10.114 4.223 1.00 87.88 104 GLN A O 1
ATOM 778 N N . VAL A 1 105 ? 3.703 -8.906 2.377 1.00 87.12 105 VAL A N 1
ATOM 779 C CA . VAL A 1 105 ? 2.238 -8.969 2.466 1.00 87.12 105 VAL A CA 1
ATOM 780 C C . VAL A 1 105 ? 1.658 -10.062 1.573 1.00 87.12 105 VAL A C 1
ATOM 782 O O . VAL A 1 105 ? 0.648 -10.679 1.919 1.00 87.12 105 VAL A O 1
ATOM 785 N N . ALA A 1 106 ? 2.265 -10.302 0.414 1.00 81.31 106 ALA A N 1
ATOM 786 C CA . ALA A 1 106 ? 1.760 -11.281 -0.534 1.00 81.31 106 ALA A CA 1
ATOM 787 C C . ALA A 1 106 ? 2.301 -12.687 -0.229 1.00 81.31 106 ALA A C 1
ATOM 789 O O . ALA A 1 106 ? 3.503 -12.859 -0.042 1.00 81.31 106 ALA A O 1
ATOM 790 N N . PRO A 1 107 ? 1.451 -13.728 -0.228 1.00 76.56 107 PRO A N 1
ATOM 791 C CA . PRO A 1 107 ? 1.920 -15.086 -0.004 1.00 76.56 107 PRO A CA 1
ATOM 792 C C . PRO A 1 107 ? 2.761 -15.577 -1.201 1.00 76.56 107 PRO A C 1
ATOM 794 O O . PRO A 1 107 ? 2.246 -15.623 -2.328 1.00 76.56 107 PRO A O 1
ATOM 797 N N . PRO A 1 108 ? 4.015 -16.021 -0.990 1.00 74.00 108 PRO A N 1
ATOM 798 C CA . PRO A 1 108 ? 4.781 -16.670 -2.046 1.00 74.00 108 PRO A CA 1
ATOM 799 C C . PRO A 1 108 ? 4.115 -18.007 -2.391 1.00 74.00 108 PRO A C 1
ATOM 801 O O . PRO A 1 108 ? 3.790 -18.811 -1.515 1.00 74.00 108 PRO A O 1
ATOM 804 N N . THR A 1 109 ? 3.856 -18.249 -3.674 1.00 77.50 109 THR A N 1
ATOM 805 C CA . THR A 1 109 ? 3.119 -19.432 -4.143 1.00 77.50 109 THR A CA 1
ATOM 806 C C . THR A 1 109 ? 3.842 -20.072 -5.319 1.00 77.50 109 THR A C 1
ATOM 808 O O . THR A 1 109 ? 3.446 -19.939 -6.469 1.00 77.50 109 THR A O 1
ATOM 811 N N . GLY A 1 110 ? 4.909 -20.806 -5.020 1.00 77.62 110 GLY A N 1
ATOM 812 C CA . GLY A 1 110 ? 5.752 -21.458 -6.018 1.00 77.62 110 GLY A CA 1
ATOM 813 C C . GLY A 1 110 ? 7.215 -21.436 -5.593 1.00 77.62 110 GLY A C 1
ATOM 814 O O . GLY A 1 110 ? 7.536 -21.031 -4.477 1.00 77.62 110 GLY A O 1
ATOM 815 N N . ARG A 1 111 ? 8.111 -21.879 -6.479 1.00 84.44 111 ARG A N 1
ATOM 816 C CA . ARG A 1 111 ? 9.549 -21.633 -6.325 1.00 84.44 111 ARG A CA 1
ATOM 817 C C . ARG A 1 111 ? 9.893 -20.349 -7.085 1.00 84.44 111 ARG A C 1
ATOM 819 O O . ARG A 1 111 ? 9.593 -20.304 -8.278 1.00 84.44 111 ARG A O 1
ATOM 826 N N . PRO A 1 112 ? 10.486 -19.332 -6.433 1.00 88.19 112 PRO A N 1
ATOM 827 C CA . PRO A 1 112 ? 10.976 -18.149 -7.129 1.00 88.19 112 PRO A CA 1
ATOM 828 C C . PRO A 1 112 ? 11.993 -18.527 -8.208 1.00 88.19 112 PRO A C 1
ATOM 830 O O . PRO A 1 112 ? 12.715 -19.518 -8.066 1.00 88.19 112 PRO A O 1
ATOM 833 N N . HIS A 1 113 ? 12.071 -17.724 -9.267 1.00 90.12 113 HIS A N 1
ATOM 834 C CA . HIS A 1 113 ? 13.151 -17.833 -10.245 1.00 90.12 113 HIS A CA 1
ATOM 835 C C . HIS A 1 113 ? 14.507 -17.624 -9.549 1.00 90.12 113 HIS A C 1
ATOM 837 O O . HIS A 1 113 ? 14.599 -16.823 -8.621 1.00 90.12 113 HIS A O 1
ATOM 843 N N . GLU A 1 114 ? 15.574 -18.298 -9.985 1.00 88.50 114 GLU A N 1
ATOM 844 C CA . GLU A 1 114 ? 16.893 -18.225 -9.317 1.00 88.50 114 GLU A CA 1
ATOM 845 C C . GLU A 1 114 ? 17.454 -16.793 -9.251 1.00 88.50 114 GLU A C 1
ATOM 847 O O . GLU A 1 114 ? 18.128 -16.399 -8.290 1.00 88.50 114 GLU A O 1
ATOM 852 N N . GLU A 1 115 ? 17.115 -15.999 -10.264 1.00 87.56 115 GLU A N 1
ATOM 853 C CA . GLU A 1 115 ? 17.498 -14.594 -10.404 1.00 87.56 115 GLU A CA 1
ATOM 854 C C . GLU A 1 115 ? 16.634 -13.636 -9.577 1.00 87.56 115 GLU A C 1
ATOM 856 O O . GLU A 1 115 ? 17.015 -12.481 -9.440 1.00 87.56 115 GLU A O 1
ATOM 861 N N . TRP A 1 116 ? 15.510 -14.087 -9.001 1.00 90.94 116 TRP A N 1
ATOM 862 C CA . TRP A 1 116 ? 14.624 -13.218 -8.225 1.00 90.94 116 TRP A CA 1
ATOM 863 C C . TRP A 1 116 ? 15.337 -12.642 -7.004 1.00 90.94 116 TRP A C 1
ATOM 865 O O . TRP A 1 116 ? 15.935 -13.371 -6.196 1.00 90.94 116 TRP A O 1
ATOM 875 N N . ARG A 1 117 ? 15.220 -11.326 -6.825 1.00 90.19 117 ARG A N 1
ATOM 876 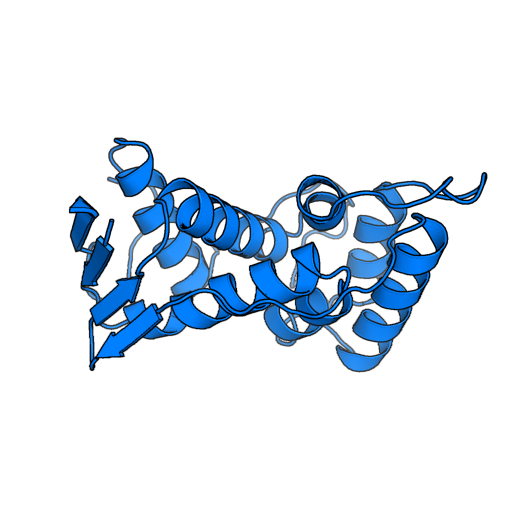C CA . ARG A 1 117 ? 15.685 -10.634 -5.626 1.00 90.19 117 ARG A CA 1
ATOM 877 C C . ARG A 1 117 ? 14.664 -9.589 -5.157 1.00 90.19 117 ARG A C 1
ATOM 879 O O . ARG A 1 117 ? 14.273 -8.736 -5.947 1.00 90.19 117 ARG A O 1
ATOM 886 N N . PRO A 1 118 ? 14.308 -9.540 -3.855 1.00 86.62 118 PRO A N 1
ATOM 887 C CA . PRO A 1 118 ? 13.362 -8.543 -3.337 1.00 86.62 118 PRO A CA 1
ATOM 888 C C . PRO A 1 118 ? 13.757 -7.080 -3.604 1.00 86.62 118 PRO A C 1
ATOM 890 O O . PRO A 1 118 ? 12.890 -6.219 -3.741 1.00 86.62 118 PRO A O 1
ATOM 893 N N . HIS A 1 119 ? 15.059 -6.786 -3.735 1.00 91.69 119 HIS A N 1
ATOM 894 C CA . HIS A 1 119 ? 15.532 -5.436 -4.062 1.00 91.69 119 HIS A CA 1
ATOM 895 C C . HIS A 1 119 ? 15.081 -4.951 -5.448 1.00 91.69 119 HIS A C 1
ATOM 897 O O . HIS A 1 119 ? 15.029 -3.740 -5.659 1.00 91.69 119 HIS A O 1
ATOM 903 N N . GLU A 1 120 ? 14.697 -5.850 -6.366 1.00 93.69 120 GLU A N 1
ATOM 904 C CA . GLU A 1 120 ? 14.139 -5.488 -7.676 1.00 93.69 120 GLU A CA 1
ATOM 905 C C . GLU A 1 120 ? 12.914 -4.572 -7.536 1.00 93.69 120 GLU A C 1
ATOM 907 O O . GLU A 1 120 ? 12.714 -3.679 -8.356 1.00 93.69 120 GLU A O 1
ATOM 912 N N . LEU A 1 121 ? 12.117 -4.719 -6.469 1.00 94.94 121 LEU A N 1
ATOM 913 C CA . LEU A 1 121 ? 10.965 -3.848 -6.200 1.00 94.94 121 LEU A CA 1
ATOM 914 C C . LEU A 1 121 ? 11.385 -2.389 -5.954 1.00 94.94 121 LEU A C 1
ATOM 916 O O . LEU A 1 121 ? 10.722 -1.453 -6.407 1.00 94.94 121 LEU A O 1
ATOM 920 N N . LEU A 1 122 ? 12.523 -2.183 -5.286 1.00 94.69 122 LEU A N 1
ATOM 921 C CA . LEU A 1 122 ? 13.097 -0.857 -5.033 1.00 94.69 122 LEU A CA 1
ATOM 922 C C . LEU A 1 122 ? 13.750 -0.267 -6.290 1.00 94.69 122 LEU A C 1
ATOM 924 O O . LEU A 1 122 ? 13.726 0.952 -6.499 1.00 94.69 122 LEU A O 1
ATOM 928 N N . GLU A 1 123 ? 14.315 -1.118 -7.147 1.00 94.31 123 GLU A N 1
ATOM 929 C CA . GLU A 1 123 ? 14.839 -0.708 -8.450 1.00 94.31 123 GLU A CA 1
ATOM 930 C C . GLU A 1 123 ? 13.719 -0.282 -9.398 1.00 94.31 123 GLU A C 1
ATOM 932 O O . GLU A 1 123 ? 13.837 0.763 -10.036 1.00 94.31 123 GLU A O 1
ATOM 937 N N . ILE A 1 124 ? 12.609 -1.026 -9.442 1.00 95.50 124 ILE A N 1
ATOM 938 C CA . ILE A 1 124 ? 11.409 -0.665 -10.211 1.00 95.50 124 ILE A CA 1
ATOM 939 C C . ILE A 1 124 ? 10.894 0.702 -9.757 1.00 95.50 124 ILE A C 1
ATOM 941 O O . ILE A 1 124 ? 10.700 1.587 -10.591 1.00 95.50 124 ILE A O 1
ATOM 945 N N . ARG A 1 125 ? 10.757 0.932 -8.444 1.00 94.94 125 ARG A N 1
ATOM 946 C CA . ARG A 1 125 ? 10.391 2.253 -7.906 1.00 94.94 125 ARG A CA 1
ATOM 947 C C . ARG A 1 125 ? 11.346 3.343 -8.398 1.00 94.94 125 ARG A C 1
ATOM 949 O O . ARG A 1 125 ? 10.904 4.339 -8.962 1.00 94.94 125 ARG A O 1
ATOM 956 N N . THR A 1 126 ? 12.653 3.153 -8.213 1.00 93.88 126 THR A N 1
ATOM 957 C CA . THR A 1 126 ? 13.683 4.135 -8.608 1.00 93.88 126 THR A CA 1
ATOM 958 C C . THR A 1 126 ? 13.681 4.404 -10.117 1.00 93.88 126 THR A C 1
ATOM 960 O O . THR A 1 126 ? 13.884 5.536 -10.549 1.00 93.88 126 THR A O 1
ATOM 963 N N . ARG A 1 127 ? 13.403 3.383 -10.933 1.00 94.62 127 ARG A N 1
ATOM 964 C CA . ARG A 1 127 ? 13.271 3.502 -12.387 1.00 94.62 127 ARG A CA 1
ATOM 965 C C . ARG A 1 127 ? 12.029 4.284 -12.788 1.00 94.62 127 ARG A C 1
ATOM 967 O O . ARG A 1 127 ? 12.085 5.003 -13.775 1.00 94.62 127 ARG A O 1
ATOM 974 N N . HIS A 1 128 ? 10.913 4.159 -12.079 1.00 95.88 128 HIS A N 1
ATOM 975 C CA . HIS A 1 128 ? 9.639 4.750 -12.509 1.00 95.88 128 HIS A CA 1
ATOM 976 C C . HIS A 1 128 ? 9.268 6.043 -11.791 1.00 95.88 128 HIS A C 1
ATOM 978 O O . HIS A 1 128 ? 8.380 6.753 -12.260 1.00 95.88 128 HIS A O 1
ATOM 984 N N . GLN A 1 129 ? 9.948 6.396 -10.702 1.00 94.81 129 GLN A N 1
ATOM 985 C CA . GLN A 1 129 ? 9.649 7.612 -9.956 1.00 94.81 129 GLN A CA 1
ATOM 986 C C . GLN A 1 129 ? 9.854 8.890 -10.773 1.00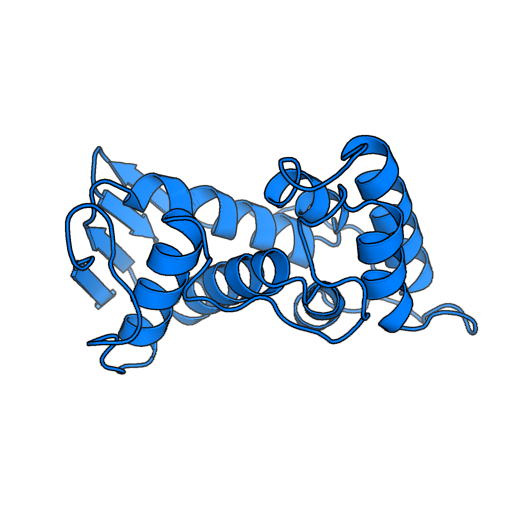 94.81 129 GLN A C 1
ATOM 988 O O . GLN A 1 129 ? 10.781 9.009 -11.578 1.00 94.81 129 GLN A O 1
ATOM 993 N N . GLN A 1 130 ? 8.995 9.876 -10.531 1.00 93.50 130 GLN A N 1
ATOM 994 C CA . GLN A 1 130 ? 9.238 11.248 -10.957 1.00 93.50 130 GLN A CA 1
ATOM 995 C C . GLN A 1 130 ? 10.418 11.828 -10.172 1.00 93.50 130 GLN A C 1
ATOM 997 O O . GLN A 1 130 ? 10.711 11.407 -9.047 1.00 93.50 130 GLN A O 1
ATOM 1002 N N . VAL A 1 131 ? 11.081 12.814 -10.770 1.00 88.38 131 VAL A N 1
ATOM 1003 C CA . VAL A 1 131 ? 12.194 13.530 -10.139 1.00 88.38 131 VAL A CA 1
ATOM 1004 C C . VAL A 1 131 ? 11.731 14.103 -8.792 1.00 88.38 131 VAL A C 1
ATOM 1006 O O . VAL A 1 131 ? 10.612 14.595 -8.678 1.00 88.38 131 VAL A O 1
ATOM 1009 N N . ASP A 1 132 ? 12.566 13.951 -7.763 1.00 83.88 132 ASP A N 1
ATOM 1010 C CA . ASP A 1 132 ? 12.362 14.461 -6.397 1.00 83.88 132 ASP A CA 1
ATOM 1011 C C . ASP A 1 132 ? 11.124 13.954 -5.626 1.00 83.88 132 ASP A C 1
ATOM 1013 O O . ASP A 1 132 ? 10.796 14.472 -4.558 1.00 83.88 132 ASP A O 1
ATOM 1017 N N . THR A 1 133 ? 10.446 12.899 -6.093 1.00 86.50 133 THR A N 1
ATOM 1018 C CA . THR A 1 133 ? 9.269 12.351 -5.382 1.00 86.50 133 THR A CA 1
ATOM 1019 C C . THR A 1 133 ? 9.615 11.361 -4.265 1.00 86.50 133 THR A C 1
ATOM 1021 O O . THR A 1 133 ? 9.030 11.417 -3.177 1.00 86.50 133 THR A O 1
ATOM 1024 N N . TRP A 1 134 ? 10.608 10.498 -4.479 1.00 89.38 134 TRP A N 1
ATOM 1025 C CA . TRP A 1 134 ? 11.257 9.691 -3.440 1.00 89.38 134 TRP A CA 1
ATOM 1026 C C . TRP A 1 134 ? 12.763 9.918 -3.453 1.00 89.38 134 TRP A C 1
ATOM 1028 O O . TRP A 1 134 ? 13.339 10.364 -4.447 1.00 89.38 134 TRP A O 1
ATOM 1038 N N . GLN A 1 135 ? 13.416 9.552 -2.352 1.00 84.94 135 GLN A N 1
ATOM 1039 C CA . GLN A 1 135 ? 14.869 9.500 -2.329 1.00 84.94 135 GLN A CA 1
ATOM 1040 C C . GLN A 1 135 ? 15.376 8.492 -3.369 1.00 84.94 135 GLN A C 1
ATOM 1042 O O . GLN A 1 135 ? 14.889 7.367 -3.448 1.00 84.94 135 GLN A O 1
ATOM 1047 N N . GLY A 1 136 ? 16.392 8.876 -4.146 1.00 79.44 136 GLY A N 1
ATOM 1048 C CA . GLY A 1 136 ? 16.945 8.021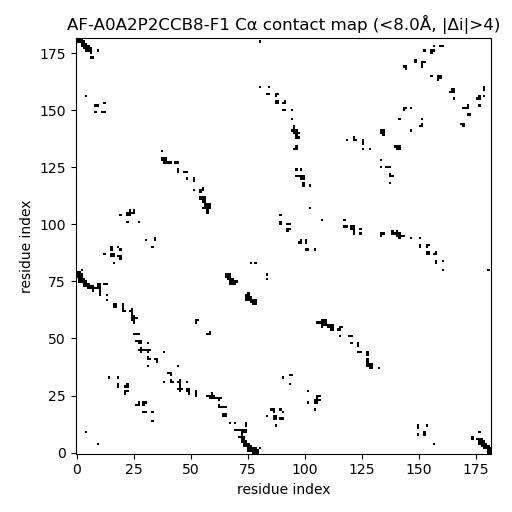 -5.205 1.00 79.44 136 GLY A CA 1
ATOM 1049 C C . GLY A 1 136 ? 17.688 6.776 -4.702 1.00 79.44 136 GLY A C 1
ATOM 1050 O O . GLY A 1 136 ? 18.034 5.907 -5.495 1.00 79.44 136 GLY A O 1
ATOM 1051 N N . ARG A 1 137 ? 17.946 6.661 -3.391 1.00 83.31 137 ARG A N 1
ATOM 1052 C CA . ARG A 1 137 ? 18.583 5.476 -2.799 1.00 83.31 137 ARG A CA 1
ATOM 1053 C C . ARG A 1 137 ? 17.525 4.386 -2.548 1.00 83.31 137 ARG A C 1
ATOM 1055 O O . ARG A 1 137 ? 16.469 4.712 -2.003 1.00 83.31 137 ARG A O 1
ATOM 1062 N N . PRO A 1 138 ? 17.787 3.103 -2.866 1.00 74.38 138 PRO A N 1
ATOM 1063 C CA . PRO A 1 138 ? 16.806 2.018 -2.730 1.00 74.38 138 PRO A CA 1
ATOM 1064 C C . PRO A 1 138 ? 16.132 1.944 -1.351 1.00 74.38 138 PRO A C 1
ATOM 1066 O O . PRO A 1 138 ? 14.910 1.970 -1.273 1.00 74.38 138 PRO A O 1
ATOM 1069 N N . TYR A 1 139 ? 16.909 1.979 -0.267 1.00 79.56 139 TYR A N 1
ATOM 1070 C CA . TYR A 1 139 ? 16.402 1.829 1.109 1.00 79.56 139 TYR A CA 1
ATOM 1071 C C . TYR A 1 139 ? 16.114 3.147 1.835 1.00 79.56 139 TYR A C 1
ATOM 1073 O O . TYR A 1 139 ? 15.766 3.151 3.016 1.00 79.56 139 TYR A O 1
ATOM 1081 N N . ALA A 1 140 ? 16.303 4.287 1.172 1.00 81.06 140 ALA A N 1
ATOM 1082 C CA . ALA A 1 140 ? 16.048 5.559 1.820 1.00 81.06 140 ALA A CA 1
ATOM 1083 C C . ALA A 1 140 ? 14.542 5.830 1.881 1.00 81.06 140 ALA A C 1
ATOM 1085 O O . ALA A 1 140 ? 13.864 5.893 0.857 1.00 81.06 140 ALA A O 1
ATOM 1086 N N . CYS A 1 141 ? 14.037 6.004 3.100 1.00 83.62 141 CYS A N 1
ATOM 1087 C CA . CYS A 1 141 ? 12.630 6.279 3.355 1.00 83.62 141 CYS A CA 1
ATOM 1088 C C . CYS A 1 141 ? 12.370 7.787 3.346 1.00 83.62 141 CYS A C 1
ATOM 1090 O O . CYS A 1 141 ? 13.181 8.578 3.840 1.00 83.62 141 CYS A O 1
ATOM 1092 N N . GLN A 1 142 ? 11.222 8.196 2.812 1.00 86.00 142 GLN A N 1
ATOM 1093 C CA . GLN A 1 142 ? 10.747 9.565 2.987 1.00 86.00 142 GLN A CA 1
ATOM 1094 C C . GLN A 1 142 ? 10.303 9.807 4.429 1.00 86.00 142 GLN A C 1
ATOM 1096 O O . GLN A 1 142 ? 9.760 8.923 5.091 1.00 86.00 142 GLN 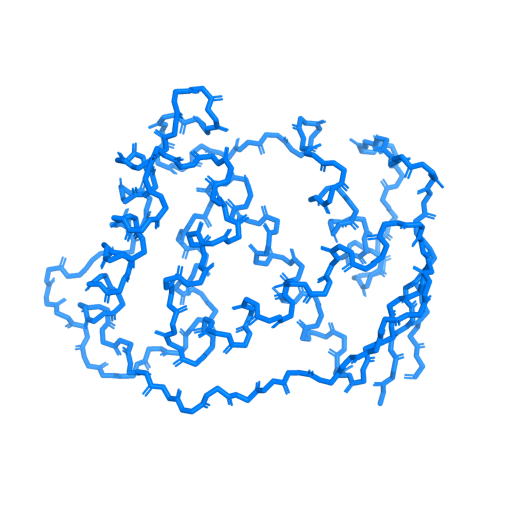A O 1
ATOM 1101 N N . SER A 1 143 ? 10.503 11.034 4.907 1.00 86.25 143 SER A N 1
ATOM 1102 C CA . SER A 1 143 ? 10.006 11.434 6.221 1.00 86.25 143 SER A CA 1
ATOM 1103 C C . SER A 1 143 ? 8.479 11.517 6.216 1.00 86.25 143 SER A C 1
ATOM 1105 O O . SER A 1 143 ? 7.895 12.196 5.369 1.00 86.25 143 SER A O 1
ATOM 1107 N N . LEU A 1 144 ? 7.833 10.903 7.213 1.00 85.88 144 LEU A N 1
ATOM 1108 C CA . LEU A 1 144 ? 6.391 11.042 7.457 1.00 85.88 144 LEU A CA 1
ATOM 1109 C C . LEU A 1 144 ? 5.959 12.495 7.679 1.00 85.88 144 LEU A C 1
ATOM 1111 O O . LEU A 1 144 ? 4.819 12.849 7.392 1.00 85.88 144 LEU A O 1
ATOM 1115 N N . PHE A 1 145 ? 6.862 13.351 8.162 1.00 84.62 145 PHE A N 1
ATOM 1116 C CA . PHE A 1 145 ? 6.581 14.774 8.339 1.00 84.62 145 PHE A CA 1
ATOM 1117 C C . PHE A 1 145 ? 6.281 15.471 7.004 1.00 84.62 145 PHE A C 1
ATOM 1119 O O . PHE A 1 145 ? 5.432 16.355 6.935 1.00 84.62 145 PHE A O 1
ATOM 1126 N N . LEU A 1 146 ? 6.935 15.025 5.928 1.00 84.44 146 LEU A N 1
ATOM 1127 C CA . LEU A 1 146 ? 6.755 15.545 4.571 1.00 84.44 146 LEU A CA 1
ATOM 1128 C C . LEU A 1 146 ? 5.651 14.802 3.807 1.00 84.44 146 LEU A C 1
ATOM 1130 O O . LEU A 1 146 ? 5.513 14.954 2.592 1.00 84.44 146 LEU A O 1
ATOM 1134 N N . ALA A 1 147 ? 4.869 13.977 4.508 1.00 85.06 147 ALA A N 1
ATOM 1135 C CA . ALA A 1 147 ? 3.846 13.161 3.892 1.00 85.06 147 ALA A CA 1
ATOM 1136 C C . ALA A 1 147 ? 2.547 13.914 3.598 1.00 85.06 147 ALA A C 1
ATOM 1138 O O . ALA A 1 147 ? 2.155 14.810 4.354 1.00 85.06 147 ALA A O 1
ATOM 1139 N N . PRO A 1 148 ? 1.831 13.576 2.506 1.00 86.12 148 PRO A N 1
ATOM 1140 C CA . PRO A 1 148 ? 0.543 14.142 2.229 1.00 86.12 148 PRO A CA 1
ATOM 1141 C C . PRO A 1 148 ? -0.390 13.776 3.382 1.00 86.12 148 PRO A C 1
ATOM 1143 O O . PRO A 1 148 ? -0.182 12.782 4.091 1.00 86.12 148 PRO A O 1
ATOM 1146 N N . PRO A 1 149 ? -1.457 14.561 3.549 1.00 89.12 149 PRO A N 1
ATOM 1147 C CA . PRO A 1 149 ? -2.430 14.350 4.609 1.00 89.12 149 PRO A CA 1
ATOM 1148 C C . PRO A 1 149 ? -2.949 12.913 4.721 1.00 89.12 149 PRO A C 1
ATOM 1150 O O . PRO A 1 149 ? -3.199 12.449 5.825 1.00 89.12 149 PRO A O 1
ATOM 1153 N N . THR A 1 150 ? -3.079 12.191 3.605 1.00 89.44 150 THR A N 1
ATOM 1154 C CA . THR A 1 150 ? -3.581 10.810 3.576 1.00 89.44 150 THR A CA 1
ATOM 1155 C C . THR A 1 150 ? -2.646 9.815 4.255 1.00 89.44 150 THR A C 1
ATOM 1157 O O . THR A 1 150 ? -3.100 9.042 5.089 1.00 89.44 150 THR A O 1
ATOM 1160 N N . ALA A 1 151 ? -1.345 9.861 3.960 1.00 89.81 151 ALA A N 1
ATOM 1161 C CA . ALA A 1 151 ? -0.358 8.974 4.576 1.00 89.81 151 ALA A CA 1
ATOM 1162 C C . ALA A 1 151 ? -0.161 9.294 6.067 1.00 89.81 151 ALA A C 1
ATOM 1164 O O . ALA A 1 151 ? -0.052 8.386 6.888 1.00 89.81 151 ALA A O 1
ATOM 1165 N N . ARG A 1 152 ? -0.196 10.582 6.436 1.00 92.44 152 ARG A N 1
ATOM 1166 C CA . ARG A 1 152 ? -0.188 10.999 7.847 1.00 92.44 152 ARG A CA 1
ATOM 1167 C C . ARG A 1 152 ? -1.433 10.512 8.586 1.00 92.44 152 ARG A C 1
ATOM 1169 O O . ARG A 1 152 ? -1.319 9.982 9.684 1.00 92.44 152 ARG A O 1
ATOM 1176 N N . LEU A 1 153 ? -2.612 10.639 7.976 1.00 93.38 153 LEU A N 1
ATOM 1177 C CA . LEU A 1 153 ? -3.863 10.140 8.547 1.00 93.38 153 LEU A CA 1
ATOM 1178 C C . LEU A 1 153 ? -3.833 8.614 8.722 1.00 93.38 153 LEU A C 1
ATOM 1180 O O . LEU A 1 153 ? -4.233 8.123 9.774 1.00 93.38 153 LEU A O 1
ATOM 1184 N N . ALA A 1 154 ? -3.327 7.879 7.728 1.00 94.12 154 ALA A N 1
ATOM 1185 C CA . ALA A 1 154 ? -3.172 6.428 7.795 1.00 94.12 154 ALA A CA 1
ATOM 1186 C C . ALA A 1 154 ? -2.266 6.011 8.962 1.00 94.12 154 ALA A C 1
ATOM 1188 O O . ALA A 1 154 ? -2.668 5.200 9.792 1.00 94.12 154 ALA A O 1
ATOM 1189 N N . HIS A 1 155 ? -1.086 6.629 9.089 1.00 93.56 155 HIS A N 1
ATOM 1190 C CA . HIS A 1 155 ? -0.183 6.358 10.208 1.00 93.56 155 HIS A CA 1
ATOM 1191 C C . HIS A 1 155 ? -0.798 6.758 11.560 1.00 93.56 155 HIS A C 1
ATOM 1193 O O . HIS A 1 155 ? -0.582 6.076 12.558 1.00 93.56 155 HIS A O 1
ATOM 1199 N N . HIS A 1 156 ? -1.549 7.858 11.639 1.00 93.38 156 HIS A N 1
ATOM 1200 C CA . HIS A 1 156 ? -2.219 8.263 12.881 1.00 93.38 156 HIS A CA 1
ATOM 1201 C C . HIS A 1 156 ? -3.225 7.210 13.351 1.00 93.38 156 HIS A C 1
ATOM 1203 O O . HIS A 1 156 ? -3.222 6.850 14.525 1.00 93.38 156 HIS A O 1
ATOM 1209 N N . VAL A 1 157 ? -4.054 6.696 12.437 1.00 93.06 157 VAL A N 1
ATOM 1210 C CA . VAL A 1 157 ? -5.013 5.622 12.736 1.00 93.06 157 VAL A CA 1
ATOM 1211 C C . VAL A 1 157 ? -4.285 4.333 13.121 1.00 93.06 157 VAL A C 1
ATOM 1213 O O . VAL A 1 157 ? -4.656 3.719 14.115 1.00 93.06 157 VAL A O 1
ATOM 1216 N N . LEU A 1 158 ? -3.224 3.963 12.394 1.00 93.69 158 LEU A N 1
ATOM 1217 C CA . LEU A 1 158 ? -2.390 2.795 12.697 1.00 93.69 158 LEU A CA 1
ATOM 1218 C C . LEU A 1 158 ? -1.846 2.839 14.135 1.00 93.69 158 LEU A C 1
ATOM 1220 O O . LEU A 1 158 ? -2.056 1.907 14.900 1.00 93.69 158 LEU A O 1
ATOM 1224 N N . VAL A 1 159 ? -1.239 3.962 14.538 1.00 91.12 159 VAL A N 1
ATOM 1225 C CA . VAL A 1 159 ? -0.708 4.133 15.903 1.00 91.12 159 VAL A CA 1
ATOM 1226 C C . VAL A 1 159 ? -1.797 3.994 16.966 1.00 91.12 159 VAL A C 1
ATOM 1228 O O . VAL A 1 159 ? -1.530 3.429 18.024 1.00 91.12 159 VAL A O 1
A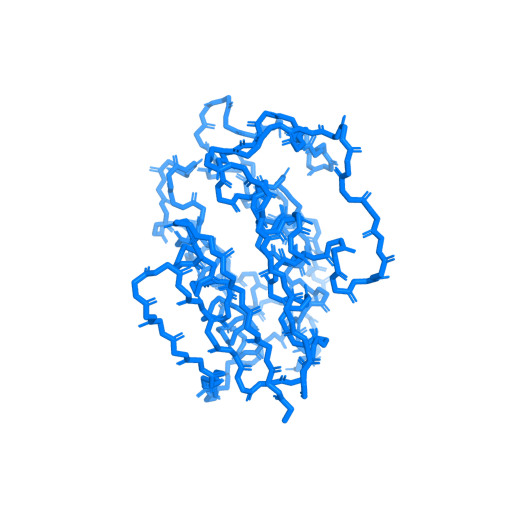TOM 1231 N N . GLN A 1 160 ? -3.009 4.495 16.710 1.00 91.06 160 GLN A N 1
ATOM 1232 C CA . GLN A 1 160 ? -4.120 4.335 17.652 1.00 91.06 160 GLN A CA 1
ATOM 1233 C C . GLN A 1 160 ? -4.588 2.879 17.764 1.00 91.06 160 GLN A C 1
ATOM 1235 O O . GLN A 1 160 ? -4.897 2.438 18.869 1.00 91.06 160 GLN A O 1
ATOM 1240 N N . LEU A 1 161 ? -4.622 2.127 16.657 1.00 90.44 161 LEU A N 1
ATOM 1241 C CA . LEU A 1 161 ? -4.970 0.700 16.670 1.00 90.44 161 LEU A CA 1
ATOM 1242 C C . LEU A 1 161 ? -3.961 -0.131 17.473 1.00 90.44 161 LEU A C 1
ATOM 1244 O O . LEU A 1 161 ? -4.361 -1.067 18.159 1.00 90.44 161 LEU A O 1
ATOM 1248 N N . ASP A 1 162 ? -2.686 0.259 17.451 1.00 87.44 162 ASP A N 1
ATOM 1249 C CA . ASP A 1 162 ? -1.616 -0.384 18.224 1.00 87.44 162 ASP A CA 1
ATOM 1250 C C . ASP A 1 162 ? -1.572 0.071 19.702 1.00 87.44 162 ASP A C 1
ATOM 1252 O O . ASP A 1 162 ? -0.680 -0.317 20.456 1.00 87.44 162 ASP A O 1
ATOM 1256 N N . GLY A 1 163 ? -2.519 0.913 20.140 1.00 83.25 163 GLY A N 1
ATOM 1257 C CA . GLY A 1 163 ? -2.597 1.431 21.512 1.00 83.25 163 GLY A CA 1
ATOM 1258 C C . GLY A 1 163 ? -1.614 2.567 21.828 1.00 83.25 163 GLY A C 1
ATOM 1259 O O . GLY A 1 163 ? -1.436 2.928 22.992 1.00 83.25 163 GLY A O 1
ATOM 1260 N N . GLY A 1 164 ? -0.965 3.141 20.813 1.00 83.19 164 GLY A N 1
ATOM 1261 C CA . GLY A 1 164 ? -0.027 4.249 20.956 1.00 83.19 164 GLY A CA 1
ATOM 1262 C C . GLY A 1 164 ? -0.684 5.635 20.924 1.00 83.19 164 GLY A C 1
ATOM 1263 O O . GLY A 1 164 ? -1.819 5.820 20.488 1.00 83.19 164 GLY A O 1
ATOM 1264 N N . ALA A 1 165 ? 0.080 6.652 21.337 1.00 74.81 165 ALA A N 1
ATOM 1265 C CA . ALA A 1 165 ? -0.305 8.058 21.216 1.00 74.81 165 ALA A CA 1
ATOM 1266 C C . ALA A 1 165 ? 0.419 8.717 20.019 1.00 74.81 165 ALA A C 1
ATOM 1268 O O . ALA A 1 165 ? 1.647 8.830 20.039 1.00 74.81 165 ALA A O 1
ATOM 1269 N N . PRO A 1 166 ? -0.296 9.200 18.986 1.00 66.81 166 PRO A N 1
ATOM 1270 C CA . PRO A 1 166 ? 0.321 9.846 17.819 1.00 66.81 166 PRO A CA 1
ATOM 1271 C C . PRO A 1 166 ? 0.775 11.302 18.063 1.00 66.81 166 PRO A C 1
ATOM 1273 O O . PRO A 1 166 ? 1.273 11.952 17.142 1.00 66.81 166 PRO A O 1
ATOM 1276 N N . LEU A 1 167 ? 0.603 11.829 19.282 1.00 62.12 167 LEU A N 1
ATOM 1277 C CA . LEU A 1 167 ? 0.804 13.244 19.615 1.00 62.12 167 LEU A CA 1
ATOM 1278 C C . LEU A 1 167 ? 2.219 13.741 19.266 1.00 62.12 167 LEU A C 1
ATOM 1280 O O . LEU A 1 167 ? 3.219 13.110 19.601 1.00 62.12 167 LEU A O 1
ATOM 1284 N N . GLY A 1 168 ? 2.286 14.905 18.611 1.00 63.69 168 GLY A N 1
ATOM 1285 C CA . GLY A 1 168 ? 3.525 15.652 18.367 1.00 63.69 168 GLY A CA 1
ATOM 1286 C C . GLY A 1 168 ? 4.382 15.194 17.180 1.00 63.69 168 GLY A C 1
ATOM 1287 O O . GLY A 1 168 ? 5.450 15.761 16.973 1.00 63.69 168 GLY A O 1
ATOM 1288 N N . ARG A 1 169 ? 3.953 14.196 16.389 1.00 71.31 169 ARG A N 1
ATOM 1289 C CA . ARG A 1 169 ? 4.750 13.698 15.246 1.00 71.31 169 ARG A CA 1
ATOM 1290 C C . ARG A 1 169 ? 4.570 14.508 13.959 1.00 71.31 169 ARG A C 1
ATOM 1292 O O . ARG A 1 169 ? 5.518 14.634 13.188 1.00 71.31 169 ARG A O 1
ATOM 1299 N N . TYR A 1 170 ? 3.362 15.009 13.706 1.00 80.62 170 TYR A N 1
ATOM 1300 C CA . TYR A 1 170 ? 2.999 15.818 12.538 1.00 80.62 170 TYR A CA 1
ATOM 1301 C C . TYR A 1 170 ? 1.557 16.331 12.672 1.00 80.62 170 TYR A C 1
ATOM 1303 O O . TYR A 1 170 ? 0.754 15.751 13.403 1.00 80.62 170 TYR A O 1
ATOM 1311 N N . ASP A 1 171 ? 1.209 17.367 11.906 1.00 83.75 171 ASP A N 1
ATOM 1312 C CA . ASP A 1 171 ? -0.157 17.898 11.873 1.00 83.75 171 ASP A CA 1
ATOM 1313 C C . ASP A 1 171 ? -1.068 17.130 10.909 1.00 83.75 171 ASP A C 1
ATOM 1315 O O . ASP A 1 171 ? -0.680 16.785 9.789 1.00 83.75 171 ASP A O 1
ATOM 1319 N N . LEU A 1 172 ? -2.318 16.919 11.323 1.00 86.00 172 LEU A N 1
ATOM 1320 C CA . LEU A 1 172 ? -3.389 16.422 10.464 1.00 86.00 172 LEU A CA 1
ATOM 1321 C C . LEU A 1 172 ? -4.341 17.560 10.092 1.00 86.00 172 LEU A C 1
ATOM 1323 O O . LEU A 1 172 ? -4.867 18.234 10.985 1.00 86.00 172 LEU A O 1
ATOM 1327 N N . PRO A 1 173 ? -4.630 17.768 8.795 1.00 81.31 173 PRO A N 1
ATOM 1328 C CA . PRO A 1 173 ? -5.679 18.694 8.398 1.00 81.31 173 PRO A CA 1
ATOM 1329 C C . PRO A 1 173 ? -7.023 18.245 8.978 1.00 81.31 173 PRO A C 1
ATOM 1331 O O . PRO A 1 173 ? -7.461 17.133 8.701 1.00 81.31 173 PRO A O 1
ATOM 1334 N N . ALA A 1 174 ? -7.674 19.139 9.727 1.00 86.62 174 ALA A N 1
ATOM 1335 C CA . ALA A 1 174 ? -8.910 18.913 10.487 1.00 86.62 174 ALA A CA 1
ATOM 1336 C C . ALA A 1 174 ? -8.780 18.146 11.821 1.00 86.62 174 ALA A C 1
ATOM 1338 O O . ALA A 1 174 ? -9.800 17.769 12.402 1.00 86.62 174 ALA A O 1
ATOM 1339 N N . GLY A 1 175 ? -7.561 18.020 12.355 1.00 87.44 175 GLY A N 1
ATOM 1340 C CA . GLY A 1 175 ? -7.314 17.485 13.695 1.00 87.44 175 GLY A CA 1
ATOM 1341 C C . GLY A 1 175 ? -7.169 15.958 13.742 1.00 87.44 175 GLY A C 1
ATOM 1342 O O . GLY A 1 175 ? -7.089 15.305 12.703 1.00 87.44 175 GLY A O 1
ATOM 1343 N N . PRO A 1 176 ? -7.071 15.366 14.945 1.00 88.31 176 PRO A N 1
ATOM 1344 C CA . PRO A 1 176 ? -6.891 13.927 15.097 1.00 88.31 176 PRO A CA 1
ATOM 1345 C C . PRO A 1 176 ? -8.139 13.152 14.659 1.00 88.31 176 PRO A C 1
ATOM 1347 O O . PRO A 1 176 ? -9.268 13.559 14.931 1.00 88.31 176 PRO A O 1
ATOM 1350 N N . ALA A 1 177 ? -7.939 11.991 14.035 1.00 90.31 177 ALA A N 1
ATOM 1351 C CA . ALA A 1 177 ? -9.022 11.031 13.849 1.00 90.31 177 ALA A CA 1
ATOM 1352 C C . ALA A 1 177 ? -9.408 10.390 15.189 1.00 90.31 177 ALA A C 1
ATOM 1354 O O . ALA A 1 177 ? -8.534 10.115 16.019 1.00 90.31 177 ALA A O 1
ATOM 1355 N N . ALA A 1 178 ? -10.701 10.120 15.360 1.00 91.81 178 ALA A N 1
ATOM 1356 C CA . ALA A 1 178 ? -11.209 9.259 16.421 1.00 91.81 178 ALA A CA 1
ATOM 1357 C C . ALA A 1 178 ? -11.353 7.829 15.886 1.00 91.81 178 ALA A C 1
ATOM 1359 O O . ALA A 1 178 ? -12.003 7.630 14.856 1.00 91.81 178 ALA A O 1
ATOM 1360 N N . VAL A 1 179 ? -10.757 6.857 16.577 1.00 93.12 179 VAL A N 1
ATOM 1361 C CA . VAL A 1 179 ? -10.815 5.431 16.235 1.00 93.12 179 VAL A CA 1
ATOM 1362 C C . VAL A 1 179 ? -11.512 4.680 17.365 1.00 93.12 179 VAL A C 1
ATOM 1364 O O . VAL A 1 179 ? -11.139 4.810 18.529 1.00 93.12 179 VAL A O 1
ATOM 1367 N N . HIS A 1 180 ? -12.537 3.905 17.025 1.00 93.00 180 HIS A N 1
ATOM 1368 C CA . HIS A 1 180 ? -13.269 3.050 17.954 1.00 93.00 180 HIS A CA 1
ATOM 1369 C C . HIS A 1 180 ? -13.258 1.609 17.446 1.00 93.00 180 HIS A C 1
ATOM 1371 O O . HIS A 1 180 ? -13.497 1.377 16.263 1.00 93.00 180 HIS A O 1
ATOM 1377 N N . VAL A 1 181 ? -12.987 0.658 18.338 1.00 91.25 181 VAL A N 1
ATOM 1378 C CA . VAL A 1 181 ? -12.947 -0.779 18.050 1.00 91.25 181 VAL A CA 1
ATOM 1379 C C . VAL A 1 181 ? -14.001 -1.458 18.923 1.00 91.25 181 VAL A C 1
ATOM 1381 O O . VAL A 1 181 ? -13.946 -1.320 20.145 1.00 91.25 181 VAL A O 1
ATOM 1384 N N . GLY A 1 182 ? -14.949 -2.155 18.295 1.00 85.06 182 GLY A N 1
ATOM 1385 C CA . GLY A 1 182 ? -16.055 -2.864 18.950 1.00 85.06 182 GLY A CA 1
ATOM 1386 C C . GLY A 1 182 ? -16.219 -4.304 18.494 1.00 85.06 182 GLY A C 1
ATOM 1387 O O . GLY A 1 182 ? -15.631 -4.694 17.455 1.00 85.06 182 GLY A O 1
#

Mean predicted aligned error: 4.53 Å

Radius of gyration: 16.35 Å; Cα contacts (8 Å, |Δi|>4): 320; chains: 1; bounding box: 39×40×39 Å

pLDDT: mean 90.47, std 6.14, range [62.12, 97.56]

Solvent-accessible surface area (backbone atoms only — not comparable to full-atom values): 9841 Å² total; per-residue (Å²): 93,39,34,40,35,42,30,85,64,31,54,71,52,52,62,26,48,54,42,42,27,33,28,52,19,34,38,49,28,49,58,29,62,80,45,31,97,40,31,70,44,35,66,64,41,18,52,53,36,43,53,50,31,52,35,48,15,31,56,71,50,85,66,61,81,73,53,67,49,74,54,87,35,26,26,39,33,61,47,59,68,68,57,57,39,50,13,30,49,51,48,37,33,48,71,27,40,42,41,50,55,56,64,80,64,25,69,74,51,70,76,50,46,93,83,54,54,68,64,55,42,23,49,51,48,59,71,28,42,34,87,87,62,57,58,83,49,61,86,43,67,51,60,67,70,78,41,58,63,63,47,43,50,35,49,44,52,38,34,47,76,75,75,47,81,60,79,91,69,65,88,51,88,92,52,81,67,49,77,46,81,88

Foldseek 3Di:
DKKKKFAQCQVLLQLLQVCLLCLQQLQLLSLLVLVVVFFPDSVVLSVLRSVLSVLLQQDGHDGDGFDWDDDRRMIMGPDDLVSLLLSLVCSLCSQQLVQLVSVVRYDRHDDHHPPRDSLSSLVSCLVTGDPPSYDNDSPHTDQPQPGDLSNVLSVLQSCVSVVHHPPPRYDHVRGHMDMDDD